Protein 6MIM (pdb70)

CATH classification: 2.60.40.1970

Structure (mmCIF, N/CA/C/O backbone):
data_6MIM
#
_entry.id   6MIM
#
_cell.length_a   42.159
_cell.length_b   59.697
_cell.length_c   155.395
_cell.angle_alpha   90.00
_cell.angle_beta   90.00
_cell.angle_gamma   90.00
#
_symmetry.space_group_name_H-M   'P 21 21 21'
#
loop_
_entity.id
_entity.type
_entity.pdbx_description
1 polymer 'Protein AF-9'
2 polymer 'Histone H3K9cr'
3 water water
#
loop_
_atom_site.group_PDB
_atom_site.id
_atom_site.type_symbol
_atom_site.label_atom_id
_atom_site.label_alt_id
_atom_site.label_comp_id
_atom_site.label_asym_id
_atom_site.label_entity_id
_atom_site.label_seq_id
_atom_site.pdbx_PDB_ins_code
_atom_site.Cartn_x
_atom_site.Cartn_y
_atom_site.Cartn_z
_atom_site.occupancy
_atom_site.B_iso_or_equiv
_atom_site.auth_seq_id
_atom_site.auth_comp_id
_atom_site.auth_asym_id
_atom_site.auth_atom_id
_atom_site.pdbx_PDB_model_num
ATOM 1 N N . MET A 1 4 ? 3.882 -17.865 -55.025 1.00 85.83 1 MET A N 1
ATOM 2 C CA . MET A 1 4 ? 4.454 -16.702 -55.690 1.00 89.55 1 MET A CA 1
ATOM 3 C C . MET A 1 4 ? 3.523 -15.521 -55.485 1.00 88.52 1 MET A C 1
ATOM 4 O O . MET A 1 4 ? 3.965 -14.405 -55.216 1.00 87.13 1 MET A O 1
ATOM 9 N N . ALA A 1 5 ? 2.222 -15.784 -55.606 1.00 75.05 2 ALA A N 1
ATOM 10 C CA . ALA A 1 5 ? 1.204 -14.752 -55.445 1.00 68.15 2 ALA A CA 1
ATOM 11 C C . ALA A 1 5 ? 0.750 -14.582 -54.009 1.00 69.47 2 ALA A C 1
ATOM 12 O O . ALA A 1 5 ? 0.166 -13.544 -53.679 1.00 62.72 2 ALA A O 1
ATOM 14 N N . SER A 1 6 ? 0.963 -15.583 -53.165 1.00 72.35 3 SER A N 1
ATOM 15 C CA . SER A 1 6 ? 0.578 -15.504 -51.769 1.00 67.84 3 SER A CA 1
ATOM 16 C C . SER A 1 6 ? 1.770 -15.150 -50.900 1.00 65.64 3 SER A C 1
ATOM 17 O O . SER A 1 6 ? 2.931 -15.286 -51.292 1.00 68.63 3 SER A O 1
ATOM 20 N N . SER A 1 7 ? 1.451 -14.694 -49.694 1.00 60.06 4 SER A N 1
ATOM 21 C CA . SER A 1 7 ? 2.434 -14.229 -48.734 1.00 56.99 4 SER A CA 1
ATOM 22 C C . SER A 1 7 ? 1.818 -14.359 -47.346 1.00 59.07 4 SER A C 1
ATOM 23 O O . SER A 1 7 ? 0.608 -14.192 -47.175 1.00 55.66 4 SER A O 1
ATOM 26 N N . CYS A 1 8 ? 2.654 -14.659 -46.355 1.00 62.89 5 CYS A N 1
ATOM 27 C CA . CYS A 1 8 ? 2.172 -15.044 -45.033 1.00 59.89 5 CYS A CA 1
ATOM 28 C C . CYS A 1 8 ? 2.921 -14.292 -43.947 1.00 56.19 5 CYS A C 1
ATOM 29 O O . CYS A 1 8 ? 4.151 -14.219 -43.986 1.00 55.49 5 CYS A O 1
ATOM 32 N N . ALA A 1 9 ? 2.191 -13.749 -42.971 1.00 55.28 6 ALA A N 1
ATOM 33 C CA . ALA A 1 9 ? 2.805 -13.193 -41.763 1.00 53.52 6 ALA A CA 1
ATOM 34 C C . ALA A 1 9 ? 2.195 -13.866 -40.545 1.00 52.38 6 ALA A C 1
ATOM 35 O O . ALA A 1 9 ? 0.997 -13.690 -40.278 1.00 52.56 6 ALA A O 1
ATOM 37 N N . VAL A 1 10 ? 3.013 -14.612 -39.788 1.00 51.80 7 VAL A N 1
ATOM 38 C CA . VAL A 1 10 ? 2.548 -15.219 -38.539 1.00 52.36 7 VAL A CA 1
ATOM 39 C C . VAL A 1 10 ? 2.882 -14.315 -37.359 1.00 48.49 7 VAL A C 1
ATOM 40 O O . VAL A 1 10 ? 4.020 -13.860 -37.213 1.00 45.49 7 VAL A O 1
ATOM 44 N N . GLN A 1 11 ? 1.895 -14.084 -36.502 1.00 48.27 8 GLN A N 1
ATOM 45 C CA . GLN A 1 11 ? 2.048 -13.266 -35.305 1.00 48.98 8 GLN A CA 1
ATOM 46 C C . GLN A 1 11 ? 1.876 -14.123 -34.045 1.00 48.15 8 GLN A C 1
ATOM 47 O O . GLN A 1 11 ? 0.851 -14.805 -33.881 1.00 46.25 8 GLN A O 1
ATOM 53 N N . VAL A 1 12 ? 2.875 -14.101 -33.160 1.00 43.26 9 VAL A N 1
ATOM 54 C CA . VAL A 1 12 ? 2.762 -14.768 -31.861 1.00 48.86 9 VAL A CA 1
ATOM 55 C C . VAL A 1 12 ? 2.831 -13.742 -30.733 1.00 44.74 9 VAL A C 1
ATOM 56 O O . VAL A 1 12 ? 3.545 -12.738 -30.808 1.00 42.25 9 VAL A O 1
ATOM 60 N N . LYS A 1 13 ? 2.091 -14.008 -29.667 1.00 47.06 10 LYS A N 1
ATOM 61 C CA . LYS A 1 13 ? 2.135 -13.171 -28.470 1.00 44.46 10 LYS A CA 1
ATOM 62 C C . LYS A 1 13 ? 3.054 -13.793 -27.422 1.00 39.51 10 LYS A C 1
ATOM 63 O O . LYS A 1 13 ? 2.980 -14.997 -27.145 1.00 32.10 10 LYS A O 1
ATOM 69 N N . LEU A 1 14 ? 3.911 -12.967 -26.845 1.00 39.80 11 LEU A N 1
ATOM 70 C CA . LEU A 1 14 ? 4.770 -13.349 -25.738 1.00 34.38 11 LEU A CA 1
ATOM 71 C C . LEU A 1 14 ? 4.502 -12.446 -24.549 1.00 39.93 11 LEU A C 1
ATOM 72 O O . LEU A 1 14 ? 4.253 -11.243 -24.716 1.00 42.70 11 LEU A O 1
ATOM 77 N N . GLU A 1 15 ? 4.585 -13.012 -23.345 1.00 38.07 12 GLU A N 1
ATOM 78 C CA . GLU A 1 15 ? 4.423 -12.247 -22.117 1.00 33.81 12 GLU A CA 1
ATOM 79 C C . GLU A 1 15 ? 5.686 -12.383 -21.293 1.00 32.56 12 GLU A C 1
ATOM 80 O O . GLU A 1 15 ? 6.092 -13.499 -20.960 1.00 34.23 12 GLU A O 1
ATOM 86 N N . LEU A 1 16 ? 6.327 -11.252 -21.028 1.00 31.33 13 LEU A N 1
ATOM 87 C CA . LEU A 1 16 ? 7.475 -11.134 -20.148 1.00 27.49 13 LEU A CA 1
ATOM 88 C C . LEU A 1 16 ? 7.001 -10.479 -18.867 1.00 31.04 13 LEU A C 1
ATOM 89 O O . LEU A 1 16 ? 6.167 -9.576 -18.912 1.00 30.90 13 LEU A O 1
ATOM 94 N N . GLY A 1 17 ? 7.504 -10.919 -17.720 1.00 29.07 14 GLY A N 1
ATOM 95 C CA . GLY A 1 17 ? 7.113 -10.177 -16.532 1.00 24.07 14 GLY A CA 1
ATOM 96 C C . GLY A 1 17 ? 7.968 -10.564 -15.356 1.00 26.03 14 GLY A C 1
ATOM 97 O O . GLY A 1 17 ? 8.893 -11.377 -15.474 1.00 27.15 14 GLY A O 1
ATOM 98 N N . HIS A 1 18 ? 7.623 -10.000 -14.196 1.00 27.28 15 HIS A N 1
ATOM 99 C CA . HIS A 1 18 ? 8.365 -10.357 -12.999 1.00 20.92 15 HIS A CA 1
ATOM 100 C C . HIS A 1 18 ? 7.568 -9.976 -11.763 1.00 26.96 15 HIS A C 1
ATOM 101 O O . HIS A 1 18 ? 6.623 -9.186 -11.821 1.00 25.78 15 HIS A O 1
ATOM 108 N N . ARG A 1 19 ? 7.953 -10.595 -10.651 1.00 22.93 16 ARG A N 1
ATOM 109 C CA . ARG A 1 19 ? 7.378 -10.382 -9.345 1.00 25.34 16 ARG A CA 1
ATOM 110 C C . ARG A 1 19 ? 8.521 -10.063 -8.403 1.00 29.18 16 ARG A C 1
ATOM 111 O O . ARG A 1 19 ? 9.575 -10.707 -8.469 1.00 28.24 16 ARG A O 1
ATOM 119 N N . ALA A 1 20 ? 8.334 -9.052 -7.549 1.00 26.69 17 ALA A N 1
ATOM 120 C CA . ALA A 1 20 ? 9.382 -8.703 -6.598 1.00 25.90 17 ALA A CA 1
ATOM 121 C C . ALA A 1 20 ? 8.753 -8.325 -5.270 1.00 29.09 17 ALA A C 1
ATOM 122 O O . ALA A 1 20 ? 7.851 -7.478 -5.220 1.00 30.36 17 ALA A O 1
ATOM 124 N N . GLN A 1 21 ? 9.250 -8.933 -4.201 1.00 29.16 18 GLN A N 1
ATOM 125 C CA . GLN A 1 21 ? 8.721 -8.742 -2.867 1.00 30.51 18 GLN A CA 1
ATOM 126 C C . GLN A 1 21 ? 9.861 -8.574 -1.875 1.00 33.91 18 GLN A C 1
ATOM 127 O O . GLN A 1 21 ? 10.861 -9.306 -1.927 1.00 28.10 18 GLN A O 1
ATOM 133 N N . VAL A 1 22 ? 9.694 -7.627 -0.952 1.00 32.00 19 VAL A N 1
ATOM 134 C CA . VAL A 1 22 ? 10.642 -7.507 0.138 1.00 32.34 19 VAL A CA 1
ATOM 135 C C . VAL A 1 22 ? 10.510 -8.741 1.018 1.00 34.27 19 VAL A C 1
ATOM 136 O O . VAL A 1 22 ? 9.388 -9.183 1.299 1.00 31.26 19 VAL A O 1
ATOM 140 N N . ARG A 1 23 ? 11.651 -9.338 1.397 1.00 33.39 20 ARG A N 1
ATOM 141 C CA . ARG A 1 23 ? 11.663 -10.542 2.227 1.00 39.37 20 ARG A CA 1
ATOM 142 C C . ARG A 1 23 ? 11.239 -10.221 3.662 1.00 46.30 20 ARG A C 1
ATOM 143 O O . ARG A 1 23 ? 11.291 -9.069 4.104 1.00 46.61 20 ARG A O 1
ATOM 151 N N . LYS A 1 24 ? 10.824 -11.263 4.394 1.00 49.32 21 LYS A N 1
ATOM 152 C CA . LYS A 1 24 ? 10.623 -11.141 5.841 1.00 52.45 21 LYS A CA 1
ATOM 153 C C . LYS A 1 24 ? 11.879 -10.618 6.518 1.00 48.12 21 LYS A C 1
ATOM 154 O O . LYS A 1 24 ? 11.858 -9.588 7.192 1.00 51.49 21 LYS A O 1
ATOM 160 N N . LYS A 1 25 ? 12.982 -11.348 6.370 1.00 50.45 22 LYS A N 1
ATOM 161 C CA . LYS A 1 25 ? 14.308 -10.943 6.802 1.00 47.85 22 LYS A CA 1
ATOM 162 C C . LYS A 1 25 ? 15.274 -11.058 5.634 1.00 43.89 22 LYS A C 1
ATOM 163 O O . LYS A 1 25 ? 15.151 -11.965 4.802 1.00 40.38 22 LYS A O 1
ATOM 169 N N . PRO A 1 26 ? 16.224 -10.139 5.529 1.00 44.28 23 PRO A N 1
ATOM 170 C CA . PRO A 1 26 ? 17.251 -10.255 4.496 1.00 39.75 23 PRO A CA 1
ATOM 171 C C . PRO A 1 26 ? 18.019 -11.552 4.629 1.00 43.98 23 PRO A C 1
ATOM 172 O O . PRO A 1 26 ? 17.974 -12.244 5.646 1.00 44.87 23 PRO A O 1
ATOM 176 N N . THR A 1 27 ? 18.734 -11.883 3.568 1.00 44.12 24 THR A N 1
ATOM 177 C CA . THR A 1 27 ? 19.685 -12.973 3.649 1.00 50.87 24 THR A CA 1
ATOM 178 C C . THR A 1 27 ? 20.989 -12.469 4.239 1.00 51.59 24 THR A C 1
ATOM 179 O O . THR A 1 27 ? 21.155 -11.283 4.537 1.00 48.61 24 THR A O 1
ATOM 183 N N . VAL A 1 28 ? 21.958 -13.379 4.315 1.00 56.68 25 VAL A N 1
ATOM 184 C CA . VAL A 1 28 ? 23.204 -13.071 5.001 1.00 60.43 25 VAL A CA 1
ATOM 185 C C . VAL A 1 28 ? 23.952 -11.941 4.310 1.00 59.29 25 VAL A C 1
ATOM 186 O O . VAL A 1 28 ? 24.614 -11.136 4.973 1.00 65.51 25 VAL A O 1
ATOM 190 N N . GLU A 1 29 ? 23.861 -11.846 2.987 1.00 50.81 26 GLU A N 1
ATOM 191 C CA . GLU A 1 29 ? 24.576 -10.799 2.274 1.00 47.70 26 GLU A CA 1
ATOM 192 C C . GLU A 1 29 ? 23.800 -9.499 2.227 1.00 46.50 26 GLU A C 1
ATOM 193 O O . GLU A 1 29 ? 24.275 -8.533 1.627 1.00 48.54 26 GLU A O 1
ATOM 199 N N . GLY A 1 30 ? 22.623 -9.447 2.827 1.00 41.79 27 GLY A N 1
ATOM 200 C CA . GLY A 1 30 ? 21.818 -8.259 2.732 1.00 39.74 27 GLY A CA 1
ATOM 201 C C . GLY A 1 30 ? 20.875 -8.229 1.554 1.00 43.34 27 GLY A C 1
ATOM 202 O O . GLY A 1 30 ? 20.426 -7.140 1.166 1.00 41.53 27 GLY A O 1
ATOM 203 N N . PHE A 1 31 ? 20.505 -9.403 0.993 1.00 46.12 28 PHE A N 1
ATOM 204 C CA . PHE A 1 31 ? 19.541 -9.433 -0.091 1.00 45.31 28 PHE A CA 1
ATOM 205 C C . PHE A 1 31 ? 18.163 -9.171 0.484 1.00 43.62 28 PHE A C 1
ATOM 206 O O . PHE A 1 31 ? 17.676 -9.932 1.333 1.00 42.85 28 PHE A O 1
ATOM 214 N N . THR A 1 32 ? 17.568 -8.089 0.065 1.00 36.37 29 THR A N 1
ATOM 215 C CA . THR A 1 32 ? 16.307 -7.667 0.565 1.00 33.30 29 THR A CA 1
ATOM 216 C C . THR A 1 32 ? 15.069 -8.149 -0.148 1.00 33.55 29 THR A C 1
ATOM 217 O O . THR A 1 32 ? 14.008 -8.128 0.407 1.00 33.72 29 THR A O 1
ATOM 221 N N . HIS A 1 33 ? 15.208 -8.578 -1.379 1.00 32.89 30 HIS A N 1
ATOM 222 C CA . HIS A 1 33 ? 14.075 -9.001 -2.145 1.00 30.12 30 HIS A CA 1
ATOM 223 C C . HIS A 1 33 ? 14.140 -10.346 -2.742 1.00 29.11 30 HIS A C 1
ATOM 224 O O . HIS A 1 33 ? 15.177 -10.812 -3.073 1.00 32.68 30 HIS A O 1
ATOM 231 N N . ASP A 1 34 ? 12.985 -10.938 -2.929 1.00 29.86 31 ASP A N 1
ATOM 232 C CA . ASP A 1 34 ? 12.872 -12.175 -3.684 1.00 27.89 31 ASP A CA 1
ATOM 233 C C . ASP A 1 34 ? 12.090 -11.811 -4.936 1.00 30.95 31 ASP A C 1
ATOM 234 O O . ASP A 1 34 ? 11.052 -11.155 -4.854 1.00 23.43 31 ASP A O 1
ATOM 239 N N . TRP A 1 35 ? 12.588 -12.221 -6.096 1.00 25.91 32 TRP A N 1
ATOM 240 C CA . TRP A 1 35 ? 11.937 -11.887 -7.337 1.00 24.04 32 TRP A CA 1
ATOM 241 C C . TRP A 1 35 ? 11.935 -13.107 -8.228 1.00 26.21 32 TRP A C 1
ATOM 242 O O . TRP A 1 35 ? 12.633 -14.086 -7.992 1.00 28.69 32 TRP A O 1
ATOM 253 N N . MET A 1 36 ? 11.111 -13.019 -9.264 1.00 29.59 33 MET A N 1
ATOM 254 C CA . MET A 1 36 ? 10.888 -14.109 -10.198 1.00 27.09 33 MET A CA 1
ATOM 255 C C . MET A 1 36 ? 10.642 -13.446 -11.542 1.00 32.36 33 MET A C 1
ATOM 256 O O . MET A 1 36 ? 9.766 -12.578 -11.633 1.00 29.43 33 MET A O 1
ATOM 261 N N . VAL A 1 37 ? 11.387 -13.843 -12.574 1.00 30.40 34 VAL A N 1
ATOM 262 C CA . VAL A 1 37 ? 11.213 -13.268 -13.903 1.00 27.33 34 VAL A CA 1
ATOM 263 C C . VAL A 1 37 ? 10.866 -14.394 -14.872 1.00 29.49 34 VAL A C 1
ATOM 264 O O . VAL A 1 37 ? 11.348 -15.521 -14.712 1.00 26.35 34 VAL A O 1
ATOM 268 N N . PHE A 1 38 ? 10.003 -14.106 -15.858 1.00 25.98 35 PHE A N 1
ATOM 269 C CA . PHE A 1 38 ? 9.483 -15.187 -16.685 1.00 26.73 35 PHE A CA 1
ATOM 270 C C . PHE A 1 38 ? 9.158 -14.722 -18.092 1.00 27.24 35 PHE A C 1
ATOM 271 O O . PHE A 1 38 ? 8.850 -13.553 -18.338 1.00 24.38 35 PHE A O 1
ATOM 279 N N . VAL A 1 39 ? 9.151 -15.698 -18.993 1.00 28.61 36 VAL A N 1
ATOM 280 C CA . VAL A 1 39 ? 8.615 -15.566 -20.341 1.00 29.12 36 VAL A CA 1
ATOM 281 C C . VAL A 1 39 ? 7.593 -16.672 -20.551 1.00 30.08 36 VAL A C 1
ATOM 282 O O . VAL A 1 39 ? 7.852 -17.829 -20.203 1.00 26.40 36 VAL A O 1
ATOM 286 N N . ARG A 1 40 ? 6.436 -16.332 -21.112 1.00 33.34 37 ARG A N 1
ATOM 287 C CA . ARG A 1 40 ? 5.373 -17.311 -21.301 1.00 32.26 37 ARG A CA 1
ATOM 288 C C . ARG A 1 40 ? 4.476 -16.833 -22.433 1.00 34.79 37 ARG A C 1
ATOM 289 O O . ARG A 1 40 ? 4.729 -15.802 -23.056 1.00 35.24 37 ARG A O 1
ATOM 297 N N . GLY A 1 41 ? 3.405 -17.567 -22.684 1.00 34.28 38 GLY A N 1
ATOM 298 C CA . GLY A 1 41 ? 2.434 -17.136 -23.654 1.00 36.62 38 GLY A CA 1
ATOM 299 C C . GLY A 1 41 ? 1.177 -16.669 -22.951 1.00 43.16 38 GLY A C 1
ATOM 300 O O . GLY A 1 41 ? 0.861 -17.127 -21.853 1.00 39.03 38 GLY A O 1
ATOM 301 N N . PRO A 1 42 ? 0.419 -15.765 -23.567 1.00 51.91 39 PRO A N 1
ATOM 302 C CA . PRO A 1 42 ? -0.828 -15.332 -22.934 1.00 50.77 39 PRO A CA 1
ATOM 303 C C . PRO A 1 42 ? -1.774 -16.513 -22.808 1.00 47.90 39 PRO A C 1
ATOM 304 O O . PRO A 1 42 ? -1.643 -17.512 -23.508 1.00 50.30 39 PRO A O 1
ATOM 308 N N . GLU A 1 43 ? -2.714 -16.393 -21.878 1.00 50.70 40 GLU A N 1
ATOM 309 C CA . GLU A 1 43 ? -3.746 -17.400 -21.620 1.00 59.08 40 GLU A CA 1
ATOM 310 C C . GLU A 1 43 ? -3.186 -18.826 -21.617 1.00 61.43 40 GLU A C 1
ATOM 311 O O . GLU A 1 43 ? -3.748 -19.751 -22.212 1.00 64.67 40 GLU A O 1
ATOM 317 N N . HIS A 1 44 ? -2.060 -18.997 -20.921 1.00 62.29 41 HIS A N 1
ATOM 318 C CA . HIS A 1 44 ? -1.459 -20.314 -20.704 1.00 62.22 41 HIS A CA 1
ATOM 319 C C . HIS A 1 44 ? -1.235 -21.069 -22.021 1.00 63.50 41 HIS A C 1
ATOM 320 O O . HIS A 1 44 ? -1.210 -22.300 -22.046 1.00 65.11 41 HIS A O 1
ATOM 327 N N . SER A 1 45 ? -1.094 -20.347 -23.132 1.00 51.47 42 SER A N 1
ATOM 328 C CA . SER A 1 45 ? -0.757 -20.984 -24.397 1.00 47.18 42 SER A CA 1
ATOM 329 C C . SER A 1 45 ? 0.639 -21.594 -24.335 1.00 46.49 42 SER A C 1
ATOM 330 O O . SER A 1 45 ? 1.498 -21.162 -23.565 1.00 47.38 42 SER A O 1
ATOM 333 N N . ASN A 1 46 ? 0.871 -22.610 -25.156 1.00 46.42 43 ASN A N 1
ATOM 334 C CA . ASN A 1 46 ? 2.115 -23.372 -25.098 1.00 45.30 43 ASN A CA 1
ATOM 335 C C . ASN A 1 46 ? 3.052 -22.862 -26.183 1.00 44.88 43 ASN A C 1
ATOM 336 O O . ASN A 1 46 ? 2.909 -23.219 -27.351 1.00 49.81 43 ASN A O 1
ATOM 341 N N . ILE A 1 47 ? 4.022 -22.028 -25.787 1.00 36.41 44 ILE A N 1
ATOM 342 C CA . ILE A 1 47 ? 5.011 -21.488 -26.714 1.00 37.92 44 ILE A CA 1
ATOM 343 C C . ILE A 1 47 ? 6.185 -22.426 -26.937 1.00 41.30 44 ILE A C 1
ATOM 344 O O . ILE A 1 47 ? 6.984 -22.207 -27.869 1.00 35.53 44 ILE A O 1
ATOM 349 N N . GLN A 1 48 ? 6.309 -23.478 -26.127 1.00 41.95 45 GLN A N 1
ATOM 350 C CA . GLN A 1 48 ? 7.334 -24.476 -26.378 1.00 40.65 45 GLN A CA 1
ATOM 351 C C . GLN A 1 48 ? 7.238 -25.053 -27.788 1.00 42.83 45 GLN A C 1
ATOM 352 O O . GLN A 1 48 ? 8.256 -25.490 -28.337 1.00 43.73 45 GLN A O 1
ATOM 358 N N . HIS A 1 49 ? 6.043 -25.055 -28.397 1.00 42.00 46 HIS A N 1
ATOM 359 C CA . HIS A 1 49 ? 5.929 -25.476 -29.802 1.00 47.96 46 HIS A CA 1
ATOM 360 C C . HIS A 1 49 ? 6.977 -24.813 -30.680 1.00 38.26 46 HIS A C 1
ATOM 361 O O . HIS A 1 49 ? 7.630 -25.478 -31.477 1.00 45.50 46 HIS A O 1
ATOM 368 N N . PHE A 1 50 ? 7.201 -23.530 -30.518 1.00 34.79 47 PHE A N 1
ATOM 369 C CA . PHE A 1 50 ? 8.190 -22.873 -31.348 1.00 37.08 47 PHE A CA 1
ATOM 370 C C . PHE A 1 50 ? 9.366 -22.304 -30.607 1.00 38.59 47 PHE A C 1
ATOM 371 O O . PHE A 1 50 ? 10.221 -21.688 -31.249 1.00 43.50 47 PHE A O 1
ATOM 379 N N . VAL A 1 51 ? 9.412 -22.422 -29.286 1.00 40.69 48 VAL A N 1
ATOM 380 C CA . VAL A 1 51 ? 10.490 -21.848 -28.504 1.00 37.44 48 VAL A CA 1
ATOM 381 C C . VAL A 1 51 ? 11.484 -22.941 -28.178 1.00 38.26 48 VAL A C 1
ATOM 382 O O . VAL A 1 51 ? 11.123 -23.962 -27.578 1.00 37.90 48 VAL A O 1
ATOM 386 N N . GLU A 1 52 ? 12.734 -22.726 -28.590 1.00 37.18 49 GLU A N 1
ATOM 387 C CA . GLU A 1 52 ? 13.822 -23.629 -28.252 1.00 44.68 49 GLU A CA 1
ATOM 388 C C . GLU A 1 52 ? 14.237 -23.463 -26.787 1.00 43.47 49 GLU A C 1
ATOM 389 O O . GLU A 1 52 ? 13.974 -24.332 -25.952 1.00 39.58 49 GLU A O 1
ATOM 395 N N . LYS A 1 53 ? 14.890 -22.356 -26.461 1.00 43.20 50 LYS A N 1
ATOM 396 C CA . LYS A 1 53 ? 15.323 -22.106 -25.102 1.00 43.32 50 LYS A CA 1
ATOM 397 C C . LYS A 1 53 ? 15.183 -20.622 -24.850 1.00 44.03 50 LYS A C 1
ATOM 398 O O . LYS A 1 53 ? 15.192 -19.815 -25.785 1.00 40.00 50 LYS A O 1
ATOM 404 N N . VAL A 1 54 ? 15.058 -20.276 -23.571 1.00 39.32 51 VAL A N 1
ATOM 405 C CA . VAL A 1 54 ? 15.066 -18.895 -23.120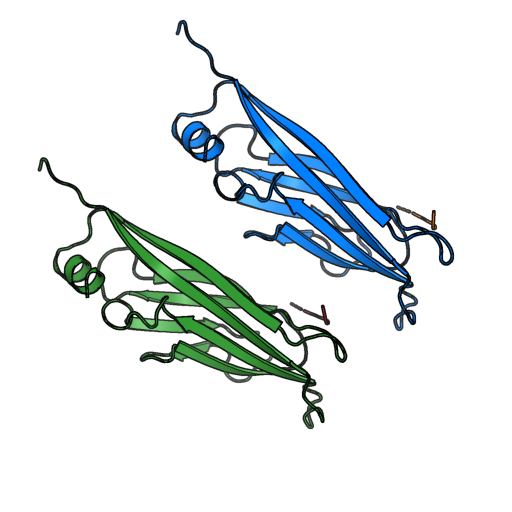 1.00 36.77 51 VAL A CA 1
ATOM 406 C C . VAL A 1 54 ? 16.300 -18.699 -22.260 1.00 37.86 51 VAL A C 1
ATOM 407 O O . VAL A 1 54 ? 16.556 -19.478 -21.329 1.00 34.45 51 VAL A O 1
ATOM 411 N N . VAL A 1 55 ? 17.068 -17.668 -22.581 1.00 36.23 52 VAL A N 1
ATOM 412 C CA . VAL A 1 55 ? 18.270 -17.332 -21.847 1.00 36.12 52 VAL A CA 1
ATOM 413 C C . VAL A 1 55 ? 18.001 -16.017 -21.174 1.00 33.87 52 VAL A C 1
ATOM 414 O O . VAL A 1 55 ? 17.747 -15.020 -21.857 1.00 37.50 52 VAL A O 1
ATOM 418 N N . PHE A 1 56 ? 17.999 -16.029 -19.844 1.00 37.34 53 PHE A N 1
ATOM 419 C CA . PHE A 1 56 ? 18.037 -14.821 -19.026 1.00 36.25 53 PHE A CA 1
ATOM 420 C C . PHE A 1 56 ? 19.488 -14.512 -18.688 1.00 38.04 53 PHE A C 1
ATOM 421 O O . PHE A 1 56 ? 20.208 -15.366 -18.152 1.00 35.12 53 PHE A O 1
ATOM 429 N N . HIS A 1 57 ? 19.911 -13.295 -19.022 1.00 35.37 54 HIS A N 1
ATOM 430 C CA . HIS A 1 57 ? 21.254 -12.805 -18.746 1.00 40.87 54 HIS A CA 1
ATOM 431 C C . HIS A 1 57 ? 21.204 -11.968 -17.471 1.00 41.56 54 HIS A C 1
ATOM 432 O O . HIS A 1 57 ? 20.937 -10.758 -17.511 1.00 39.06 54 HIS A O 1
ATOM 439 N N . LEU A 1 58 ? 21.480 -12.613 -16.332 1.00 41.29 55 LEU A N 1
ATOM 440 C CA . LEU A 1 58 ? 21.493 -11.885 -15.067 1.00 44.06 55 LEU A CA 1
ATOM 441 C C . LEU A 1 58 ? 22.674 -10.916 -15.020 1.00 49.35 55 LEU A C 1
ATOM 442 O O . LEU A 1 58 ? 23.503 -10.842 -15.935 1.00 50.81 55 LEU A O 1
ATOM 447 N N . HIS A 1 59 ? 22.707 -10.122 -13.956 1.00 47.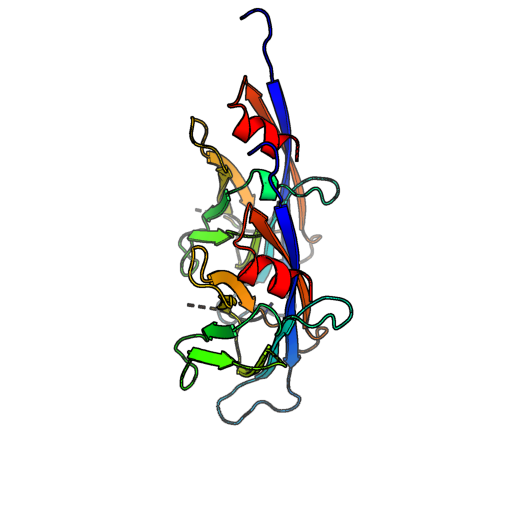44 56 HIS A N 1
ATOM 448 C CA . HIS A 1 59 ? 23.793 -9.180 -13.728 1.00 49.35 56 HIS A CA 1
ATOM 449 C C . HIS A 1 59 ? 24.973 -9.942 -13.135 1.00 53.10 56 HIS A C 1
ATOM 450 O O . HIS A 1 59 ? 24.792 -10.923 -12.397 1.00 54.29 56 HIS A O 1
ATOM 457 N N . GLU A 1 60 ? 26.152 -9.542 -13.549 1.00 53.32 57 GLU A N 1
ATOM 458 C CA . GLU A 1 60 ? 27.353 -10.203 -13.158 1.00 59.89 57 GLU A CA 1
ATOM 459 C C . GLU A 1 60 ? 27.424 -10.618 -11.724 1.00 62.89 57 GLU A C 1
ATOM 460 O O . GLU A 1 60 ? 28.020 -11.624 -11.404 1.00 63.16 57 GLU A O 1
ATOM 466 N N . SER A 1 61 ? 26.821 -9.850 -10.846 1.00 58.14 58 SER A N 1
ATOM 467 C CA . SER A 1 61 ? 26.941 -10.210 -9.434 1.00 58.12 58 SER A CA 1
ATOM 468 C C . SER A 1 61 ? 26.252 -11.523 -9.079 1.00 54.63 58 SER A C 1
ATOM 469 O O . SER A 1 61 ? 26.412 -12.003 -7.955 1.00 59.18 58 SER A O 1
ATOM 472 N N . PHE A 1 62 ? 25.526 -12.099 -9.968 1.00 54.35 59 PHE A N 1
ATOM 473 C CA . PHE A 1 62 ? 24.981 -13.388 -9.575 1.00 54.51 59 PHE A CA 1
ATOM 474 C C . PHE A 1 62 ? 25.915 -14.520 -9.999 1.00 56.88 59 PHE A C 1
ATOM 475 O O . PHE A 1 62 ? 26.604 -14.426 -11.024 1.00 57.41 59 PHE A O 1
ATOM 483 N N . PRO A 1 63 ? 25.895 -15.591 -9.259 1.00 60.61 60 PRO A N 1
ATOM 484 C CA . PRO A 1 63 ? 26.711 -16.728 -9.605 1.00 60.42 60 PRO A CA 1
ATOM 485 C C . PRO A 1 63 ? 26.187 -17.303 -10.868 1.00 59.18 60 PRO A C 1
ATOM 486 O O . PRO A 1 63 ? 25.020 -17.545 -10.908 1.00 61.25 60 PRO A O 1
ATOM 490 N N . ARG A 1 64 ? 27.017 -17.525 -11.871 1.00 62.05 61 ARG A N 1
ATOM 491 C CA . ARG A 1 64 ? 26.542 -18.122 -13.113 1.00 59.28 61 ARG A CA 1
ATOM 492 C C . ARG A 1 64 ? 25.303 -17.339 -13.524 1.00 56.10 61 ARG A C 1
ATOM 493 O O . ARG A 1 64 ? 24.175 -17.777 -13.301 1.00 56.15 61 ARG A O 1
ATOM 501 N N . PRO A 1 65 ? 25.524 -16.170 -14.116 1.00 51.30 62 PRO A N 1
ATOM 502 C CA . PRO A 1 65 ? 24.423 -15.285 -14.526 1.00 51.85 62 PRO A CA 1
ATOM 503 C C . PRO A 1 65 ? 23.618 -15.787 -15.723 1.00 56.58 62 PRO A C 1
ATOM 504 O O . PRO A 1 65 ? 22.399 -15.560 -15.766 1.00 54.43 62 PRO A O 1
ATOM 508 N N . LYS A 1 66 ? 24.248 -16.454 -16.696 1.00 61.36 63 LYS A N 1
ATOM 509 C CA . LYS A 1 66 ? 23.540 -17.009 -17.847 1.00 50.40 63 LYS A CA 1
ATOM 510 C C . LYS A 1 66 ? 22.632 -18.134 -17.366 1.00 48.39 63 LYS A C 1
ATOM 511 O O . LYS A 1 66 ? 23.066 -19.275 -17.212 1.00 57.27 63 LYS A O 1
ATOM 517 N N . ARG A 1 67 ? 21.363 -17.818 -17.124 1.00 47.30 64 ARG A N 1
ATOM 518 C CA . ARG A 1 67 ? 20.372 -18.803 -16.705 1.00 45.73 64 ARG A CA 1
ATOM 519 C C . ARG A 1 67 ? 19.565 -19.229 -17.923 1.00 49.52 64 ARG A C 1
ATOM 520 O O . ARG A 1 67 ? 19.009 -18.387 -18.649 1.00 41.81 64 ARG A O 1
ATOM 528 N N . VAL A 1 68 ? 19.517 -20.531 -18.158 1.00 53.11 65 VAL A N 1
ATOM 529 C CA . VAL A 1 68 ? 19.024 -21.076 -19.412 1.00 43.64 65 VAL A CA 1
ATOM 530 C C . VAL A 1 68 ? 17.901 -22.026 -19.063 1.00 46.84 65 VAL A C 1
ATOM 531 O O . VAL A 1 68 ? 18.085 -22.922 -18.236 1.00 41.42 65 VAL A O 1
ATOM 535 N N . CYS A 1 69 ? 16.718 -21.789 -19.620 1.00 45.71 66 CYS A N 1
ATOM 536 C CA . CYS A 1 69 ? 15.594 -22.696 -19.427 1.00 44.38 66 CYS A CA 1
ATOM 537 C C . CYS A 1 69 ? 15.289 -23.251 -20.806 1.00 48.21 66 CYS A C 1
ATOM 538 O O . CYS A 1 69 ? 14.962 -22.497 -21.734 1.00 44.34 66 CYS A O 1
ATOM 541 N N . LYS A 1 70 ? 15.490 -24.555 -20.949 1.00 46.69 67 LYS A N 1
ATOM 542 C CA . LYS A 1 70 ? 15.238 -25.249 -22.195 1.00 46.14 67 LYS A CA 1
ATOM 543 C C . LYS A 1 70 ? 13.816 -25.768 -22.267 1.00 46.28 67 LYS A C 1
ATOM 544 O O . LYS A 1 70 ? 13.319 -26.005 -23.369 1.00 52.15 67 LYS A O 1
ATOM 550 N N . ASP A 1 71 ? 13.148 -25.917 -21.129 1.00 42.49 68 ASP A N 1
ATOM 551 C CA . ASP A 1 71 ? 11.759 -26.338 -21.054 1.00 42.85 68 ASP A CA 1
ATOM 552 C C . ASP A 1 71 ? 10.951 -25.348 -20.232 1.00 42.62 68 ASP A C 1
ATOM 553 O O . ASP A 1 71 ? 11.486 -24.670 -19.350 1.00 40.05 68 ASP A O 1
ATOM 558 N N . PRO A 1 72 ? 9.644 -25.270 -20.472 1.00 38.72 69 PRO A N 1
ATOM 559 C CA . PRO A 1 72 ? 8.784 -24.492 -19.585 1.00 35.19 69 PRO A CA 1
ATOM 560 C C . PRO A 1 72 ? 8.856 -25.077 -18.179 1.00 37.10 69 PRO A C 1
ATOM 561 O O . PRO A 1 72 ? 9.099 -26.275 -18.092 1.00 40.22 69 PRO A O 1
ATOM 565 N N . PRO A 1 73 ? 8.690 -24.252 -17.122 1.00 34.63 70 PRO A N 1
ATOM 566 C CA . PRO A 1 73 ? 8.455 -22.801 -17.197 1.00 29.80 70 PRO A CA 1
ATOM 567 C C . PRO A 1 73 ? 9.761 -22.053 -17.455 1.00 29.00 70 PRO A C 1
ATOM 568 O O . PRO A 1 73 ? 10.810 -22.461 -16.969 1.00 35.26 70 PRO A O 1
ATOM 572 N N . TYR A 1 74 ? 9.689 -20.990 -18.250 1.00 30.46 71 TYR A N 1
ATOM 573 C CA . TYR A 1 74 ? 10.854 -20.193 -18.622 1.00 30.91 71 TYR A CA 1
ATOM 574 C C . TYR A 1 74 ? 10.930 -19.075 -17.598 1.00 29.96 71 TYR A C 1
ATOM 575 O O . TYR A 1 74 ? 10.340 -18.001 -17.760 1.00 27.32 71 TYR A O 1
ATOM 584 N N . LYS A 1 75 ? 11.648 -19.337 -16.520 1.00 32.87 72 LYS A N 1
ATOM 585 C CA . LYS A 1 75 ? 11.644 -18.400 -15.420 1.00 30.04 72 LYS A CA 1
ATOM 586 C C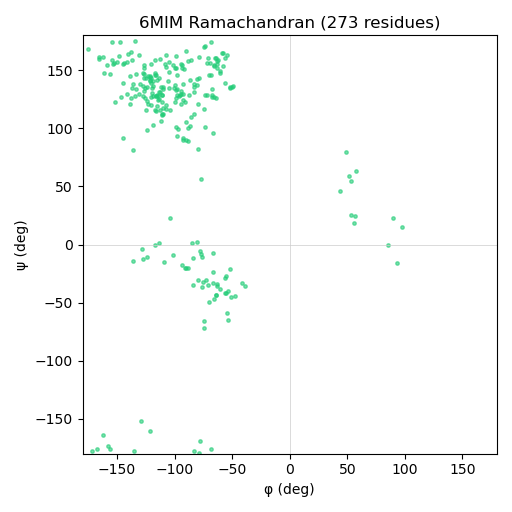 . LYS A 1 75 ? 12.878 -18.632 -14.585 1.00 28.19 72 LYS A C 1
ATOM 587 O O . LYS A 1 75 ? 13.445 -19.726 -14.564 1.00 31.02 72 LYS A O 1
ATOM 593 N N . VAL A 1 76 ? 13.276 -17.568 -13.905 1.00 29.43 73 VAL A N 1
ATOM 594 C CA . VAL A 1 76 ? 14.372 -17.567 -12.946 1.00 27.35 73 VAL A CA 1
ATOM 595 C C . VAL A 1 76 ? 13.864 -16.991 -11.631 1.00 30.15 73 VAL A C 1
ATOM 596 O O . VAL A 1 76 ? 13.163 -15.971 -11.618 1.00 29.74 73 VAL A O 1
ATOM 600 N N . GLU A 1 77 ? 14.158 -17.670 -10.534 1.00 30.75 74 GLU A N 1
ATOM 601 C CA . GLU A 1 77 ? 13.800 -17.180 -9.214 1.00 32.45 74 GLU A CA 1
ATOM 602 C C . GLU A 1 77 ? 15.080 -16.799 -8.496 1.00 35.59 74 GLU A C 1
ATOM 603 O O . GLU A 1 77 ? 15.979 -17.626 -8.338 1.00 37.44 74 GLU A O 1
ATOM 609 N N . GLU A 1 78 ? 15.167 -15.557 -8.066 1.00 29.90 75 GLU A N 1
ATOM 610 C CA . GLU A 1 78 ? 16.361 -15.129 -7.379 1.00 34.70 75 GLU A CA 1
ATOM 611 C C . GLU A 1 78 ? 16.005 -14.336 -6.126 1.00 34.58 75 GLU A C 1
ATOM 612 O O . GLU A 1 78 ? 14.834 -14.000 -5.872 1.00 29.35 75 GLU A O 1
ATOM 618 N N . SER A 1 79 ? 17.086 -13.986 -5.369 1.00 39.18 76 SER A N 1
ATOM 619 C CA . SER A 1 79 ? 17.061 -12.978 -4.320 1.00 38.48 76 SER A CA 1
ATOM 620 C C . SER A 1 79 ? 18.127 -11.933 -4.604 1.00 40.85 76 SER A C 1
ATOM 621 O O . SER A 1 79 ? 19.234 -12.261 -5.050 1.00 44.89 76 SER A O 1
ATOM 624 N N . GLY A 1 80 ? 17.786 -10.714 -4.299 1.00 32.93 77 GLY A N 1
ATOM 625 C CA . GLY A 1 80 ? 18.761 -9.684 -4.550 1.00 38.39 77 GLY A CA 1
ATOM 626 C C . GLY A 1 80 ? 18.492 -8.399 -3.798 1.00 39.27 77 GLY A C 1
ATOM 627 O O . GLY A 1 80 ? 17.686 -8.354 -2.853 1.00 37.91 77 GLY A O 1
ATOM 628 N N . TRP A 1 81 ? 19.091 -7.310 -4.156 1.00 34.31 78 TRP A N 1
ATOM 629 C CA . TRP A 1 81 ? 18.930 -6.075 -3.420 1.00 35.43 78 TRP A CA 1
ATOM 630 C C . TRP A 1 81 ? 18.731 -4.863 -4.317 1.00 32.85 78 TRP A C 1
ATOM 631 O O . TRP A 1 81 ? 18.379 -3.797 -3.804 1.00 35.78 78 TRP A O 1
ATOM 642 N N . ALA A 1 82 ? 19.002 -4.986 -5.622 1.00 35.08 79 ALA A N 1
ATOM 643 C CA . ALA A 1 82 ? 18.828 -3.837 -6.491 1.00 34.21 79 ALA A CA 1
ATOM 644 C C . ALA A 1 82 ? 18.340 -4.303 -7.848 1.00 36.47 79 ALA A C 1
ATOM 645 O O . ALA A 1 82 ? 18.565 -5.452 -8.244 1.00 38.46 79 ALA A O 1
ATOM 647 N N . GLY A 1 83 ? 17.668 -3.384 -8.554 1.00 32.56 80 GLY A N 1
ATOM 648 C CA . GLY A 1 83 ? 17.117 -3.688 -9.850 1.00 35.57 80 GLY A CA 1
ATOM 649 C C . GLY A 1 83 ? 18.130 -3.432 -10.926 1.00 37.45 80 GLY A C 1
ATOM 650 O O . GLY A 1 83 ? 19.067 -2.682 -10.726 1.00 44.07 80 GLY A O 1
ATOM 651 N N . PHE A 1 84 ? 17.947 -4.075 -12.068 1.00 33.21 81 PHE A N 1
ATOM 652 C CA . PHE A 1 84 ? 18.891 -3.970 -13.173 1.00 36.63 81 PHE A CA 1
ATOM 653 C C . PHE A 1 84 ? 18.140 -4.252 -14.468 1.00 39.21 81 PHE A C 1
ATOM 654 O O . PHE A 1 84 ? 16.957 -4.613 -14.452 1.00 38.24 81 PHE A O 1
ATOM 662 N N . ILE A 1 85 ? 18.850 -4.076 -15.594 1.00 35.26 82 ILE A N 1
ATOM 663 C CA . ILE A 1 85 ? 18.351 -4.382 -16.931 1.00 31.44 82 ILE A CA 1
ATOM 664 C C . ILE A 1 85 ? 18.825 -5.781 -17.272 1.00 37.94 82 ILE A C 1
ATOM 665 O O . ILE A 1 85 ? 20.020 -6.081 -17.154 1.00 42.24 82 ILE A O 1
ATOM 670 N N . LEU A 1 86 ? 17.897 -6.630 -17.702 1.00 37.28 83 LEU A N 1
ATOM 671 C CA . LEU A 1 86 ? 18.074 -8.079 -17.740 1.00 39.16 83 LEU A CA 1
ATOM 672 C C . LEU A 1 86 ? 17.822 -8.537 -19.159 1.00 36.89 83 LEU A C 1
ATOM 673 O O . LEU A 1 86 ? 16.657 -8.692 -19.566 1.00 35.75 83 LEU A O 1
ATOM 678 N N . PRO A 1 87 ? 18.864 -8.750 -19.951 1.00 41.15 84 PRO A N 1
ATOM 679 C CA . PRO A 1 87 ? 18.645 -9.186 -21.334 1.00 37.37 84 PRO A CA 1
ATOM 680 C C . PRO A 1 87 ? 18.040 -10.569 -21.349 1.00 35.30 84 PRO A C 1
ATOM 681 O O . PRO A 1 87 ? 18.538 -11.486 -20.696 1.00 35.48 84 PRO A O 1
ATOM 685 N N . ILE A 1 88 ? 16.932 -10.707 -22.056 1.00 32.86 85 ILE A N 1
ATOM 686 C CA . ILE A 1 88 ? 16.305 -12.001 -22.268 1.00 36.57 85 ILE A CA 1
ATOM 687 C C . ILE A 1 88 ? 16.386 -12.311 -23.746 1.00 35.42 85 ILE A C 1
ATOM 688 O O . ILE A 1 88 ? 15.967 -11.490 -24.568 1.00 37.79 85 ILE A O 1
ATOM 693 N N . GLU A 1 89 ? 16.896 -13.493 -24.079 1.00 35.64 86 GLU A N 1
ATOM 694 C CA . GLU A 1 89 ? 16.939 -14.006 -25.445 1.00 40.56 86 GLU A CA 1
ATOM 695 C C . GLU A 1 89 ? 15.988 -15.185 -25.593 1.00 37.73 86 GLU A C 1
ATOM 696 O O . GLU A 1 89 ? 16.032 -16.137 -24.808 1.00 38.76 86 GLU A O 1
ATOM 702 N N . VAL A 1 90 ? 15.133 -15.121 -26.599 1.00 43.16 87 VAL A N 1
ATOM 703 C CA . VAL A 1 90 ? 14.200 -16.196 -26.908 1.00 42.06 87 VAL A CA 1
ATOM 704 C C . VAL A 1 90 ? 14.649 -16.852 -28.209 1.00 47.75 87 VAL A C 1
ATOM 705 O O . VAL A 1 90 ? 14.707 -16.198 -29.262 1.00 46.21 87 VAL A O 1
ATOM 709 N N . TYR A 1 91 ? 14.992 -18.139 -28.120 1.00 47.58 88 TYR A N 1
ATOM 710 C CA . TYR A 1 91 ? 15.508 -18.926 -29.230 1.00 44.59 88 TYR A CA 1
ATOM 711 C C . TYR A 1 91 ? 14.396 -19.776 -29.825 1.00 46.84 88 TYR A C 1
ATOM 712 O O . TYR A 1 91 ? 13.622 -20.417 -29.102 1.00 43.60 88 TYR A O 1
ATOM 721 N N . PHE A 1 92 ? 14.352 -19.820 -31.147 1.00 48.17 89 PHE A N 1
ATOM 722 C CA . PHE A 1 92 ? 13.265 -20.475 -31.848 1.00 46.90 89 PHE A CA 1
ATOM 723 C C . PHE A 1 92 ? 13.680 -21.817 -32.435 1.00 48.03 89 PHE A C 1
ATOM 724 O O . PHE A 1 92 ? 14.835 -22.027 -32.826 1.00 50.36 89 PHE A O 1
ATOM 732 N N . LYS A 1 93 ? 12.699 -22.719 -32.480 1.00 44.71 90 LYS A N 1
ATOM 733 C CA . LYS A 1 93 ? 12.815 -24.011 -33.147 1.00 48.57 90 LYS A CA 1
ATOM 734 C C . LYS A 1 93 ? 12.698 -23.838 -34.664 1.00 53.10 90 LYS A C 1
ATOM 735 O O . LYS A 1 93 ? 11.824 -24.406 -35.319 1.00 58.36 90 LYS A O 1
ATOM 741 N N . ASN A 1 94 ? 13.578 -23.001 -35.214 1.00 49.86 91 ASN A N 1
ATOM 742 C CA . ASN A 1 94 ? 13.681 -22.822 -36.651 1.00 60.17 91 ASN A CA 1
ATOM 743 C C . ASN A 1 94 ? 15.153 -22.820 -37.037 1.00 67.00 91 ASN A C 1
ATOM 744 O O . ASN A 1 94 ? 16.044 -22.988 -36.193 1.00 61.44 91 ASN A O 1
ATOM 749 N N . LYS A 1 95 ? 15.406 -22.609 -38.334 1.00 74.71 92 LYS A N 1
ATOM 750 C CA . LYS A 1 95 ? 16.757 -22.648 -38.874 1.00 71.44 92 LYS A CA 1
ATOM 751 C C . LYS A 1 95 ? 17.145 -21.414 -39.671 1.00 71.68 92 LYS A C 1
ATOM 752 O O . LYS A 1 95 ? 18.334 -21.243 -39.950 1.00 74.16 92 LYS A O 1
ATOM 758 N N . GLU A 1 96 ? 16.208 -20.544 -40.023 1.00 81.81 93 GLU A N 1
ATOM 759 C CA . GLU A 1 96 ? 16.502 -19.346 -40.795 1.00 84.71 93 GLU A CA 1
ATOM 760 C C . GLU A 1 96 ? 16.243 -18.119 -39.936 1.00 84.40 93 GLU A C 1
ATOM 761 O O . GLU A 1 96 ? 15.304 -18.112 -39.141 1.00 84.71 93 GLU A O 1
ATOM 767 N N . GLU A 1 97 ? 17.080 -17.092 -40.089 1.00 78.12 94 GLU A N 1
ATOM 768 C CA . GLU A 1 97 ? 16.933 -15.844 -39.350 1.00 79.52 94 GLU A CA 1
ATOM 769 C C . GLU A 1 97 ? 15.497 -15.305 -39.446 1.00 82.21 94 GLU A C 1
ATOM 770 O O . GLU A 1 97 ? 14.888 -15.320 -40.512 1.00 77.26 94 GLU A O 1
ATOM 776 N N . PRO A 1 98 ? 14.939 -14.858 -38.306 1.00 86.41 95 PRO A N 1
ATOM 777 C CA . PRO A 1 98 ? 15.626 -14.845 -37.006 1.00 76.91 95 PRO A CA 1
ATOM 778 C C . PRO A 1 98 ? 15.635 -16.199 -36.292 1.00 72.41 95 PRO A C 1
ATOM 779 O O . PRO A 1 98 ? 14.621 -16.892 -36.296 1.00 69.71 95 PRO A O 1
ATOM 783 N N . ARG A 1 99 ? 16.771 -16.575 -35.702 1.00 64.36 96 ARG A N 1
ATOM 784 C CA . ARG A 1 99 ? 16.775 -17.717 -34.795 1.00 64.94 96 ARG A CA 1
ATOM 785 C C . ARG A 1 99 ? 16.577 -17.311 -33.335 1.00 54.67 96 ARG A C 1
ATOM 786 O O . ARG A 1 99 ? 16.192 -18.152 -32.515 1.00 53.03 96 ARG A O 1
ATOM 794 N N . LYS A 1 100 ? 16.781 -16.032 -33.007 1.00 53.11 97 LYS A N 1
ATOM 795 C CA . LYS A 1 100 ? 16.604 -15.520 -31.649 1.00 47.58 97 LYS A CA 1
ATOM 796 C C . LYS A 1 100 ? 15.959 -14.135 -31.708 1.00 43.23 97 LYS A C 1
ATOM 797 O O . LYS A 1 100 ? 15.926 -13.479 -32.750 1.00 46.40 97 LYS A O 1
ATOM 803 N N . VAL A 1 101 ? 15.433 -13.696 -30.574 1.00 42.34 98 VAL A N 1
ATOM 804 C CA . VAL A 1 101 ? 14.969 -12.325 -30.387 1.00 40.22 98 VAL A CA 1
ATOM 805 C C . VAL A 1 101 ? 15.393 -11.870 -28.997 1.00 45.07 98 VAL A C 1
ATOM 806 O O . VAL A 1 101 ? 15.423 -12.665 -28.051 1.00 43.32 98 VAL A O 1
ATOM 810 N N . ARG A 1 102 ? 15.725 -10.597 -28.860 1.00 42.24 99 ARG A N 1
ATOM 811 C CA . ARG A 1 102 ? 16.287 -10.120 -27.607 1.00 39.59 99 ARG A CA 1
ATOM 812 C C . ARG A 1 102 ? 15.418 -9.010 -27.043 1.00 40.97 99 ARG A C 1
ATOM 813 O O . ARG A 1 102 ? 14.912 -8.169 -27.787 1.00 40.08 99 ARG A O 1
ATOM 821 N N . PHE A 1 103 ? 15.239 -9.013 -25.724 1.00 38.99 100 PHE A N 1
ATOM 822 C CA . PHE A 1 103 ? 14.575 -7.909 -25.053 1.00 40.51 100 PHE A CA 1
ATOM 823 C C . PHE A 1 103 ? 15.430 -7.454 -23.884 1.00 40.78 100 PHE A C 1
ATOM 824 O O . PHE A 1 103 ? 15.964 -8.272 -23.135 1.00 41.14 100 PHE A O 1
ATOM 832 N N . ASP A 1 104 ? 15.542 -6.158 -23.695 1.00 38.85 101 ASP A N 1
ATOM 833 C CA . ASP A 1 104 ? 16.087 -5.668 -22.442 1.00 40.67 101 ASP A CA 1
ATOM 834 C C . ASP A 1 104 ? 14.925 -5.586 -21.467 1.00 36.32 101 ASP A C 1
ATOM 835 O O . ASP A 1 104 ? 14.029 -4.756 -21.636 1.00 37.00 101 ASP A O 1
ATOM 840 N N . TYR A 1 105 ? 14.902 -6.470 -20.476 1.00 36.07 102 TYR A N 1
ATOM 841 C CA . TYR A 1 105 ? 13.807 -6.469 -19.516 1.00 34.41 102 TYR A CA 1
ATOM 842 C C . TYR A 1 105 ? 14.206 -5.671 -18.277 1.00 33.61 102 TYR A C 1
ATOM 843 O O . TYR A 1 105 ? 15.240 -5.954 -17.669 1.00 31.25 102 TYR A O 1
ATOM 852 N N . ASP A 1 106 ? 13.394 -4.715 -17.863 1.00 30.03 103 ASP A N 1
ATOM 853 C CA . ASP A 1 106 ? 13.691 -3.945 -16.676 1.00 31.56 103 ASP A CA 1
ATOM 854 C C . ASP A 1 106 ? 13.161 -4.571 -15.407 1.00 31.46 103 ASP A C 1
ATOM 855 O O . ASP A 1 106 ? 12.021 -4.457 -15.100 1.00 27.80 103 ASP A O 1
ATOM 860 N N . LEU A 1 107 ? 14.048 -5.224 -14.687 1.00 29.71 104 LEU A N 1
ATOM 861 C CA . LEU A 1 107 ? 13.782 -5.893 -13.447 1.00 29.64 104 LEU A CA 1
ATOM 862 C C . LEU A 1 107 ? 13.968 -4.897 -12.322 1.00 33.83 104 LEU A C 1
ATOM 863 O O . LEU A 1 107 ? 15.022 -4.735 -11.777 1.00 30.26 104 LEU A O 1
ATOM 868 N N . PHE A 1 108 ? 12.901 -4.214 -12.001 1.00 28.63 105 PHE A N 1
ATOM 869 C CA . PHE A 1 108 ? 12.914 -3.229 -10.978 1.00 30.31 105 PHE A CA 1
ATOM 870 C C . PHE A 1 108 ? 12.309 -3.730 -9.674 1.00 30.69 105 PHE A C 1
ATOM 871 O O . PHE A 1 108 ? 11.515 -4.623 -9.675 1.00 26.87 105 PHE A O 1
ATOM 879 N N . LEU A 1 109 ? 12.726 -3.128 -8.571 1.00 27.59 106 LEU A N 1
ATOM 880 C CA . LEU A 1 109 ? 12.243 -3.504 -7.254 1.00 30.59 106 LEU A CA 1
ATOM 881 C C . LEU A 1 109 ? 11.645 -2.286 -6.574 1.00 31.92 106 LEU A C 1
ATOM 882 O O . LEU A 1 109 ? 12.143 -1.173 -6.743 1.00 33.70 106 LEU A O 1
ATOM 887 N N . HIS A 1 110 ? 10.595 -2.489 -5.789 1.00 33.20 107 HIS A N 1
ATOM 888 C CA . HIS A 1 110 ? 10.078 -1.387 -4.988 1.00 34.18 107 HIS A CA 1
ATOM 889 C C . HIS A 1 110 ? 10.691 -1.377 -3.576 1.00 34.60 107 HIS A C 1
ATOM 890 O O . HIS A 1 110 ? 11.151 -2.394 -3.051 1.00 31.14 107 HIS A O 1
ATOM 897 N N . LEU A 1 111 ? 10.711 -0.192 -2.968 1.00 38.89 108 LEU A N 1
ATOM 898 C CA . LEU A 1 111 ? 11.280 -0.074 -1.634 1.00 37.51 108 LEU A CA 1
ATOM 899 C C . LEU A 1 111 ? 10.367 -0.719 -0.604 1.00 37.72 108 LEU A C 1
ATOM 900 O O . LEU A 1 111 ? 9.160 -0.890 -0.821 1.00 32.56 108 LEU A O 1
ATOM 905 N N . GLU A 1 112 ? 10.973 -1.107 0.527 1.00 38.56 109 GLU A N 1
ATOM 906 C CA . GLU A 1 112 ? 10.174 -1.584 1.643 1.00 39.89 109 GLU A CA 1
ATOM 907 C C . GLU A 1 112 ? 9.161 -0.514 2.004 1.00 36.90 109 GLU A C 1
ATOM 908 O O . GLU A 1 112 ? 9.459 0.678 1.965 1.00 38.47 109 GLU A O 1
ATOM 914 N N . GLY A 1 113 ? 7.941 -0.941 2.301 1.00 39.69 110 GLY A N 1
ATOM 915 C CA . GLY A 1 113 ? 6.848 -0.037 2.526 1.00 31.93 110 GLY A CA 1
ATOM 916 C C . GLY A 1 113 ? 6.019 0.246 1.301 1.00 36.94 110 GLY A C 1
ATOM 917 O O . GLY A 1 113 ? 4.896 0.738 1.437 1.00 36.58 110 GLY A O 1
ATOM 918 N N . HIS A 1 114 ? 6.532 -0.081 0.092 1.00 35.55 111 HIS A N 1
ATOM 919 C CA . HIS A 1 114 ? 5.809 0.147 -1.147 1.00 33.36 111 HIS A CA 1
ATOM 920 C C . HIS A 1 114 ? 5.262 -1.156 -1.693 1.00 33.39 111 HIS A C 1
ATOM 921 O O . HIS A 1 114 ? 5.733 -2.238 -1.335 1.00 36.87 111 HIS A O 1
ATOM 928 N N . PRO A 1 115 ? 4.219 -1.095 -2.524 1.00 30.76 112 PRO A N 1
ATOM 929 C CA . PRO A 1 115 ? 3.550 -2.327 -2.936 1.00 31.13 112 PRO A CA 1
ATOM 930 C C . PRO A 1 115 ? 4.499 -3.250 -3.671 1.00 34.37 112 PRO A C 1
ATOM 931 O O . PRO A 1 115 ? 5.420 -2.773 -4.375 1.00 38.89 112 PRO A O 1
ATOM 935 N N . PRO A 1 116 ? 4.332 -4.558 -3.543 1.00 34.30 113 PRO A N 1
ATOM 936 C CA . PRO A 1 116 ? 5.165 -5.499 -4.312 1.00 33.74 113 PRO A CA 1
ATOM 937 C C . PRO A 1 116 ? 4.936 -5.355 -5.801 1.00 31.58 113 PRO A C 1
ATOM 938 O O . PRO A 1 116 ? 3.850 -5.003 -6.257 1.00 31.33 113 PRO A O 1
ATOM 942 N N . VAL A 1 117 ? 5.963 -5.681 -6.563 1.00 31.44 114 VAL A N 1
ATOM 943 C CA . VAL A 1 117 ? 5.860 -5.598 -8.010 1.00 31.03 114 VAL A CA 1
ATOM 944 C C . VAL A 1 117 ? 5.211 -6.861 -8.547 1.00 30.42 114 VAL A C 1
ATOM 945 O O . VAL A 1 117 ? 5.523 -7.978 -8.099 1.00 26.32 114 VAL A O 1
ATOM 949 N N . ASN A 1 118 ? 4.319 -6.668 -9.518 1.00 31.67 115 ASN A N 1
ATOM 950 C CA . ASN A 1 118 ? 3.686 -7.732 -10.279 1.00 36.38 115 ASN A CA 1
ATOM 951 C C . ASN A 1 118 ? 3.550 -7.125 -11.670 1.00 35.97 115 ASN A C 1
ATOM 952 O O . ASN A 1 118 ? 2.558 -6.447 -11.953 1.00 39.35 115 ASN A O 1
ATOM 957 N N . HIS A 1 119 ? 4.546 -7.329 -12.527 1.00 32.89 116 HIS A N 1
ATOM 958 C CA . HIS A 1 119 ? 4.619 -6.551 -13.751 1.00 30.00 116 HIS A CA 1
ATOM 959 C C . HIS A 1 119 ? 4.444 -7.466 -14.938 1.00 31.55 116 HIS A C 1
ATOM 960 O O . HIS A 1 119 ? 4.975 -8.584 -14.949 1.00 29.69 116 HIS A O 1
ATOM 967 N N . LEU A 1 120 ? 3.721 -6.967 -15.940 1.00 35.34 117 LEU A N 1
ATOM 968 C CA . LEU A 1 120 ? 3.444 -7.705 -17.167 1.00 38.35 117 LEU A CA 1
ATOM 969 C C . LEU A 1 120 ? 3.765 -6.820 -18.356 1.00 31.60 117 LEU A C 1
ATOM 970 O O . LEU A 1 120 ? 3.343 -5.665 -18.413 1.00 37.18 117 LEU A O 1
ATOM 975 N N . ARG A 1 121 ? 4.544 -7.351 -19.274 1.00 30.52 118 ARG A N 1
ATOM 976 C CA . ARG A 1 121 ? 4.948 -6.669 -20.498 1.00 32.97 118 ARG A CA 1
ATOM 977 C C . ARG A 1 121 ? 4.621 -7.582 -21.668 1.00 33.29 118 ARG A C 1
ATOM 978 O O . ARG A 1 121 ? 5.135 -8.703 -21.733 1.00 32.81 118 ARG A O 1
ATOM 986 N N . CYS A 1 122 ? 3.898 -6.980 -22.608 1.00 41.71 119 CYS A N 1
ATOM 987 C CA . CYS A 1 122 ? 3.521 -7.580 -23.862 1.00 46.67 119 CYS A CA 1
ATOM 988 C C . CYS A 1 122 ? 4.534 -7.219 -24.963 1.00 37.34 119 CYS A C 1
ATOM 989 O O . CYS A 1 122 ? 5.195 -6.181 -24.952 1.00 38.76 119 CYS A O 1
ATOM 992 N N . GLU A 1 123 ? 4.598 -8.147 -25.897 1.00 41.77 120 GLU A N 1
ATOM 993 C CA . GLU A 1 123 ? 5.391 -8.245 -27.099 1.00 44.96 120 GLU A CA 1
ATOM 994 C C . GLU A 1 123 ? 4.710 -9.053 -28.177 1.00 42.06 120 GLU A C 1
ATOM 995 O O . GLU A 1 123 ? 4.465 -10.200 -28.010 1.00 38.14 120 GLU A O 1
ATOM 1001 N N . LYS A 1 124 ? 4.502 -8.463 -29.349 1.00 44.30 121 LYS A N 1
ATOM 1002 C CA . LYS A 1 124 ? 3.922 -9.205 -30.471 1.00 47.66 121 LYS A CA 1
ATOM 1003 C C . LYS A 1 124 ? 5.017 -9.478 -31.517 1.00 46.53 121 LYS A C 1
ATOM 1004 O O . LYS A 1 124 ? 5.564 -8.534 -32.088 1.00 47.60 121 LYS A O 1
ATOM 1010 N N . LEU A 1 125 ? 5.347 -10.748 -31.771 1.00 46.98 122 LEU A N 1
ATOM 1011 C CA . LEU A 1 125 ? 6.390 -11.053 -32.741 1.00 47.82 122 LEU A CA 1
ATOM 1012 C C . LEU A 1 125 ? 5.755 -11.432 -34.076 1.00 55.11 122 LEU A C 1
ATOM 1013 O O . LEU A 1 125 ? 4.812 -12.238 -34.123 1.00 51.47 122 LEU A O 1
ATOM 1018 N N . THR A 1 126 ? 6.263 -10.858 -35.159 1.00 55.36 123 THR A N 1
ATOM 1019 C CA . THR A 1 126 ? 5.757 -11.169 -36.485 1.00 51.15 123 THR A CA 1
ATOM 1020 C C . THR A 1 126 ? 6.875 -11.825 -37.270 1.00 49.31 123 THR A C 1
ATOM 1021 O O . THR A 1 126 ? 7.996 -11.307 -37.320 1.00 51.66 123 THR A O 1
ATOM 1025 N N . PHE A 1 127 ? 6.569 -12.974 -37.840 1.00 46.18 124 PHE A N 1
ATOM 1026 C CA . PHE A 1 127 ? 7.458 -13.714 -38.716 1.00 52.51 124 PHE A CA 1
ATOM 1027 C C . PHE A 1 127 ? 6.901 -13.639 -40.133 1.00 51.30 124 PHE A C 1
ATOM 1028 O O . PHE A 1 127 ? 5.837 -14.203 -40.426 1.00 51.82 124 PHE A O 1
ATOM 1036 N N . ASN A 1 128 ? 7.609 -12.939 -41.007 1.00 52.52 125 ASN A N 1
ATOM 1037 C CA . ASN A 1 128 ? 7.168 -12.812 -42.395 1.00 55.80 125 ASN A CA 1
ATOM 1038 C C . ASN A 1 128 ? 7.606 -14.031 -43.201 1.00 53.22 125 ASN A C 1
ATOM 1039 O O . ASN A 1 128 ? 8.804 -14.245 -43.416 1.00 49.24 125 ASN A O 1
ATOM 1044 N N . ASN A 1 129 ? 6.627 -14.837 -43.633 1.00 54.62 126 ASN A N 1
ATOM 1045 C CA . ASN A 1 129 ? 6.795 -15.943 -44.577 1.00 58.67 126 ASN A CA 1
ATOM 1046 C C . ASN A 1 129 ? 7.805 -16.954 -44.070 1.00 57.60 126 ASN A C 1
ATOM 1047 O O . ASN A 1 129 ? 8.864 -17.142 -44.677 1.00 63.96 126 ASN A O 1
ATOM 1052 N N . PRO A 1 130 ? 7.536 -17.609 -42.959 1.00 61.79 127 PRO A N 1
ATOM 1053 C CA . PRO A 1 130 ? 8.481 -18.601 -42.465 1.00 64.62 127 PRO A CA 1
ATOM 1054 C C . PRO A 1 130 ? 8.415 -19.842 -43.330 1.00 57.50 127 PRO A C 1
ATOM 1055 O O . PRO A 1 130 ? 7.542 -19.986 -44.179 1.00 55.65 127 PRO A O 1
ATOM 1059 N N . THR A 1 131 ? 9.367 -20.738 -43.080 1.00 58.10 128 THR A N 1
ATOM 1060 C CA . THR A 1 131 ? 9.386 -22.090 -43.610 1.00 57.15 128 THR A CA 1
ATOM 1061 C C . THR A 1 131 ? 8.106 -22.847 -43.255 1.00 64.72 128 THR A C 1
ATOM 1062 O O . THR A 1 131 ? 7.352 -22.474 -42.357 1.00 68.70 128 THR A O 1
ATOM 1066 N N . GLU A 1 132 ? 7.848 -23.916 -44.007 1.00 71.17 129 GLU A N 1
ATOM 1067 C CA . GLU A 1 132 ? 6.632 -24.688 -43.792 1.00 73.33 129 GLU A CA 1
ATOM 1068 C C . GLU A 1 132 ? 6.638 -25.329 -42.418 1.00 70.63 129 GLU A C 1
ATOM 1069 O O . GLU A 1 132 ? 5.616 -25.326 -41.721 1.00 70.90 129 GLU A O 1
ATOM 1075 N N . ASP A 1 133 ? 7.783 -25.893 -42.016 1.00 87.29 130 ASP A N 1
ATOM 1076 C CA . ASP A 1 133 ? 7.884 -26.534 -40.706 1.00 85.64 130 ASP A CA 1
ATOM 1077 C C . ASP A 1 133 ? 7.733 -25.506 -39.596 1.00 82.65 130 ASP A C 1
ATOM 1078 O O . ASP A 1 133 ? 6.964 -25.697 -38.640 1.00 77.83 130 ASP A O 1
ATOM 1083 N N . PHE A 1 134 ? 8.451 -24.390 -39.720 1.00 64.28 131 PHE A N 1
ATOM 1084 C CA . PHE A 1 134 ? 8.396 -23.388 -38.672 1.00 63.44 131 PHE A CA 1
ATOM 1085 C C . PHE A 1 134 ? 6.997 -22.803 -38.549 1.00 64.67 131 PHE A C 1
ATOM 1086 O O . PHE A 1 134 ? 6.478 -22.659 -37.438 1.00 61.39 131 PHE A O 1
ATOM 1094 N N . ARG A 1 135 ? 6.352 -22.503 -39.685 1.00 66.01 132 ARG A N 1
ATOM 1095 C CA . ARG A 1 135 ? 4.977 -22.018 -39.639 1.00 62.52 132 ARG A CA 1
ATOM 1096 C C . ARG A 1 135 ? 4.069 -23.055 -38.998 1.00 58.04 132 ARG A C 1
ATOM 1097 O O . ARG A 1 135 ? 3.178 -22.711 -38.216 1.00 57.20 132 ARG A O 1
ATOM 1105 N N . ARG A 1 136 ? 4.304 -24.333 -39.292 1.00 61.68 133 ARG A N 1
ATOM 1106 C CA . ARG A 1 136 ? 3.532 -25.395 -38.656 1.00 64.84 133 ARG A CA 1
ATOM 1107 C C . ARG A 1 136 ? 3.629 -25.317 -37.136 1.00 58.58 133 ARG A C 1
ATOM 1108 O O . ARG A 1 136 ? 2.621 -25.483 -36.435 1.00 57.31 133 ARG A O 1
ATOM 1116 N N . LYS A 1 137 ? 4.827 -25.039 -36.600 1.00 54.93 134 LYS A N 1
ATOM 1117 C CA . LYS A 1 137 ? 4.916 -25.060 -35.140 1.00 57.28 134 LYS A CA 1
ATOM 1118 C C . LYS A 1 137 ? 4.466 -23.737 -34.528 1.00 51.78 134 LYS A C 1
ATOM 1119 O O . LYS A 1 137 ? 3.822 -23.736 -33.474 1.00 51.21 134 LYS A O 1
ATOM 1125 N N . LEU A 1 138 ? 4.731 -22.615 -35.198 1.00 51.06 135 LEU A N 1
ATOM 1126 C CA . LEU A 1 138 ? 4.170 -21.346 -34.754 1.00 46.97 135 LEU A CA 1
ATOM 1127 C C . LEU A 1 138 ? 2.663 -21.435 -34.598 1.00 52.38 135 LEU A C 1
ATOM 1128 O O . LEU A 1 138 ? 2.098 -20.881 -33.653 1.00 58.11 135 LEU A O 1
ATOM 1133 N N . LEU A 1 139 ? 1.988 -22.124 -35.512 1.00 57.66 136 LEU A N 1
ATOM 1134 C CA . LEU A 1 139 ? 0.539 -22.197 -35.380 1.00 57.63 136 LEU A CA 1
ATOM 1135 C C . LEU A 1 139 ? 0.084 -23.238 -34.361 1.00 60.49 136 LEU A C 1
ATOM 1136 O O . LEU A 1 139 ? -1.124 -23.407 -34.171 1.00 64.14 136 LEU A O 1
ATOM 1141 N N . LYS A 1 140 ? 1.029 -23.907 -33.696 1.00 66.44 137 LYS A N 1
ATOM 1142 C CA . LYS A 1 140 ? 0.802 -24.838 -32.580 1.00 63.32 137 LYS A CA 1
ATOM 1143 C C . LYS A 1 140 ? 0.153 -26.114 -33.042 1.00 61.07 137 LYS A C 1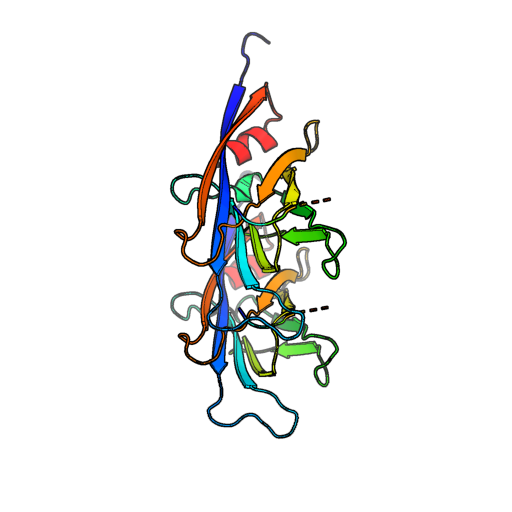
ATOM 1144 O O . LYS A 1 140 ? 0.856 -27.085 -33.300 1.00 65.25 137 LYS A O 1
ATOM 1150 N N . MET B 1 4 ? 5.055 -48.811 -49.623 1.00 69.61 1 MET C N 1
ATOM 1151 C CA . MET B 1 4 ? 3.783 -49.101 -48.963 1.00 71.83 1 MET C CA 1
ATOM 1152 C C . MET B 1 4 ? 2.935 -47.870 -48.710 1.00 67.70 1 MET C C 1
ATOM 1153 O O . MET B 1 4 ? 3.438 -46.789 -48.397 1.00 71.15 1 MET C O 1
ATOM 1158 N N . ALA B 1 5 ? 1.627 -48.062 -48.833 1.00 60.80 2 ALA C N 1
ATOM 1159 C CA . ALA B 1 5 ? 0.662 -46.989 -48.665 1.00 63.05 2 ALA C CA 1
ATOM 1160 C C . ALA B 1 5 ? 0.420 -46.623 -47.204 1.00 59.45 2 ALA C C 1
ATOM 1161 O O . ALA B 1 5 ? -0.258 -45.621 -46.938 1.00 48.65 2 ALA C O 1
ATOM 1163 N N . SER B 1 6 ? 0.961 -47.399 -46.266 1.00 62.74 3 SER C N 1
ATOM 1164 C CA . SER B 1 6 ? 0.621 -47.297 -44.853 1.00 55.08 3 SER C CA 1
ATOM 1165 C C . SER B 1 6 ? 1.799 -46.766 -44.050 1.00 51.40 3 SER C C 1
ATOM 1166 O O . SER B 1 6 ? 2.945 -47.177 -44.255 1.00 52.29 3 SER C O 1
ATOM 1169 N N . SER B 1 7 ? 1.509 -45.836 -43.152 1.00 51.54 4 SER C N 1
ATOM 1170 C CA . SER B 1 7 ? 2.421 -45.445 -42.087 1.00 50.14 4 SER C CA 1
ATOM 1171 C C . SER B 1 7 ? 1.644 -45.457 -40.769 1.00 50.98 4 SER C C 1
ATOM 1172 O O . SER B 1 7 ? 0.411 -45.467 -40.764 1.00 51.85 4 SER C O 1
ATOM 1175 N N . CYS B 1 8 ? 2.346 -45.474 -39.634 1.00 59.48 5 CYS C N 1
ATOM 1176 C CA . CYS B 1 8 ? 1.662 -45.257 -38.355 1.00 58.12 5 CYS C CA 1
ATOM 1177 C C . CYS B 1 8 ? 2.533 -44.484 -37.380 1.00 54.85 5 CYS C C 1
ATOM 1178 O O . CYS B 1 8 ? 3.738 -44.729 -37.257 1.00 52.29 5 CYS C O 1
ATOM 1181 N N . ALA B 1 9 ? 1.893 -43.563 -36.680 1.00 58.12 6 ALA C N 1
ATOM 1182 C CA . ALA B 1 9 ? 2.471 -42.870 -35.540 1.00 51.10 6 ALA C CA 1
ATOM 1183 C C . ALA B 1 9 ? 1.863 -43.453 -34.274 1.00 48.44 6 ALA C C 1
ATOM 1184 O O . ALA B 1 9 ? 0.650 -43.349 -34.062 1.00 49.44 6 ALA C O 1
ATOM 1186 N N . VAL B 1 10 ? 2.695 -44.085 -33.446 1.00 51.19 7 VAL C N 1
ATOM 1187 C CA . VAL B 1 10 ? 2.305 -44.459 -32.085 1.00 54.52 7 VAL C CA 1
ATOM 1188 C C . VAL B 1 10 ? 2.718 -43.355 -31.114 1.00 47.28 7 VAL C C 1
ATOM 1189 O O . VAL B 1 10 ? 3.809 -42.791 -31.217 1.00 45.08 7 VAL C O 1
ATOM 1193 N N . GLN B 1 11 ? 1.857 -43.028 -30.162 1.00 46.60 8 GLN C N 1
ATOM 1194 C CA . GLN B 1 11 ? 2.285 -42.038 -29.188 1.00 52.25 8 GLN C CA 1
ATOM 1195 C C . GLN B 1 11 ? 1.882 -42.440 -27.770 1.00 47.77 8 GLN C C 1
ATOM 1196 O O . GLN B 1 11 ? 0.751 -42.873 -27.519 1.00 49.62 8 GLN C O 1
ATOM 1202 N N . VAL B 1 12 ? 2.827 -42.293 -26.849 1.00 47.17 9 VAL C N 1
ATOM 1203 C CA . VAL B 1 12 ? 2.663 -42.726 -25.467 1.00 53.92 9 VAL C CA 1
ATOM 1204 C C . VAL B 1 12 ? 2.809 -41.536 -24.539 1.00 50.52 9 VAL C C 1
ATOM 1205 O O . VAL B 1 12 ? 3.477 -40.548 -24.841 1.00 49.16 9 VAL C O 1
ATOM 1209 N N . LYS B 1 13 ? 2.207 -41.671 -23.372 1.00 51.46 10 LYS C N 1
ATOM 1210 C CA . LYS B 1 13 ? 2.179 -40.628 -22.363 1.00 47.92 10 LYS C CA 1
ATOM 1211 C C . LYS B 1 13 ? 3.020 -41.065 -21.179 1.00 46.82 10 LYS C C 1
ATOM 1212 O O . LYS B 1 13 ? 2.632 -41.986 -20.449 1.00 48.01 10 LYS C O 1
ATOM 1218 N N . LEU B 1 14 ? 4.137 -40.383 -20.964 1.00 42.47 11 LEU C N 1
ATOM 1219 C CA . LEU B 1 14 ? 4.870 -40.490 -19.715 1.00 38.86 11 LEU C CA 1
ATOM 1220 C C . LEU B 1 14 ? 4.497 -39.333 -18.806 1.00 39.50 11 LEU C C 1
ATOM 1221 O O . LEU B 1 14 ? 4.244 -38.224 -19.279 1.00 42.33 11 LEU C O 1
ATOM 1226 N N . GLU B 1 15 ? 4.471 -39.602 -17.506 1.00 40.34 12 GLU C N 1
ATOM 1227 C CA . GLU B 1 15 ? 4.321 -38.606 -16.452 1.00 35.00 12 GLU C CA 1
ATOM 1228 C C . GLU B 1 15 ? 5.599 -38.607 -15.637 1.00 37.65 12 GLU C C 1
ATOM 1229 O O . GLU B 1 15 ? 5.956 -39.637 -15.058 1.00 40.30 12 GLU C O 1
ATOM 1235 N N . LEU B 1 16 ? 6.290 -37.472 -15.605 1.00 36.19 13 LEU C N 1
ATOM 1236 C CA . LEU B 1 16 ? 7.408 -37.239 -14.699 1.00 29.89 13 LEU C CA 1
ATOM 1237 C C . LEU B 1 16 ? 6.934 -36.437 -13.489 1.00 30.37 13 LEU C C 1
ATOM 1238 O O . LEU B 1 16 ? 5.979 -35.663 -13.562 1.00 30.08 13 LEU C O 1
ATOM 1243 N N . GLY B 1 17 ? 7.595 -36.609 -12.363 1.00 27.97 14 GLY C N 1
ATOM 1244 C CA . GLY B 1 17 ? 7.099 -35.857 -11.225 1.00 28.45 14 GLY C CA 1
ATOM 1245 C C . GLY B 1 17 ? 7.986 -36.019 -10.022 1.00 26.90 14 GLY C C 1
ATOM 1246 O O . GLY B 1 17 ? 8.878 -36.881 -9.976 1.00 29.66 14 GLY C O 1
ATOM 1247 N N . HIS B 1 18 ? 7.730 -35.174 -9.035 1.00 25.44 15 HIS C N 1
ATOM 1248 C CA . HIS B 1 18 ? 8.443 -35.394 -7.793 1.00 29.10 15 HIS C CA 1
ATOM 1249 C C . HIS B 1 18 ? 7.643 -34.818 -6.643 1.00 28.72 15 HIS C C 1
ATOM 1250 O O . HIS B 1 18 ? 6.730 -34.010 -6.845 1.00 25.01 15 HIS C O 1
ATOM 1257 N N . ARG B 1 19 ? 7.949 -35.321 -5.444 1.00 27.77 16 ARG C N 1
ATOM 1258 C CA . ARG B 1 19 ? 7.489 -34.751 -4.187 1.00 31.76 16 ARG C CA 1
ATOM 1259 C C . ARG B 1 19 ? 8.702 -34.315 -3.375 1.00 30.50 16 ARG C C 1
ATOM 1260 O O . ARG B 1 19 ? 9.740 -34.994 -3.372 1.00 31.26 16 ARG C O 1
ATOM 1268 N N . ALA B 1 20 ? 8.583 -33.170 -2.709 1.00 25.70 17 ALA C N 1
ATOM 1269 C CA . ALA B 1 20 ? 9.628 -32.738 -1.791 1.00 28.58 17 ALA C CA 1
ATOM 1270 C C . ALA B 1 20 ? 8.987 -32.176 -0.532 1.00 30.66 17 ALA C C 1
ATOM 1271 O O . ALA B 1 20 ? 8.164 -31.254 -0.593 1.00 29.51 17 ALA C O 1
ATOM 1273 N N . GLN B 1 21 ? 9.402 -32.725 0.595 1.00 28.16 18 GLN C N 1
ATOM 1274 C CA . GLN B 1 21 ? 8.864 -32.419 1.915 1.00 36.26 18 GLN C CA 1
ATOM 1275 C C . GLN B 1 21 ? 10.003 -32.016 2.837 1.00 32.95 18 GLN C C 1
ATOM 1276 O O . GLN B 1 21 ? 10.987 -32.760 2.969 1.00 28.23 18 GLN C O 1
ATOM 1282 N N . VAL B 1 22 ? 9.876 -30.848 3.466 1.00 33.34 19 VAL C N 1
ATOM 1283 C CA . VAL B 1 22 ? 10.814 -30.463 4.520 1.00 32.14 19 VAL C CA 1
ATOM 1284 C C . VAL B 1 22 ? 10.676 -31.438 5.672 1.00 34.36 19 VAL C C 1
ATOM 1285 O O . VAL B 1 22 ? 9.562 -31.679 6.156 1.00 34.51 19 VAL C O 1
ATOM 1289 N N . ARG B 1 23 ? 11.800 -32.034 6.079 1.00 34.00 20 ARG C N 1
ATOM 1290 C CA . ARG B 1 23 ? 11.827 -32.903 7.247 1.00 40.73 20 ARG C CA 1
ATOM 1291 C C . ARG B 1 23 ? 11.526 -32.122 8.520 1.00 42.92 20 ARG C C 1
ATOM 1292 O O . ARG B 1 23 ? 11.782 -30.919 8.612 1.00 39.48 20 ARG C O 1
ATOM 1300 N N . LYS B 1 24 ? 11.001 -32.825 9.529 1.00 51.94 21 LYS C N 1
ATOM 1301 C CA . LYS B 1 24 ? 10.808 -32.178 10.826 1.00 52.01 21 LYS C CA 1
ATOM 1302 C C . LYS B 1 24 ? 12.146 -31.896 11.510 1.00 50.19 21 LYS C C 1
ATOM 1303 O O . LYS B 1 24 ? 12.405 -30.771 11.955 1.00 50.60 21 LYS C O 1
ATOM 1309 N N . LYS B 1 25 ? 13.018 -32.894 11.580 1.00 49.70 22 LYS C N 1
ATOM 1310 C CA . LYS B 1 25 ? 14.396 -32.679 11.979 1.00 46.18 22 LYS C CA 1
ATOM 1311 C C . LYS B 1 25 ? 15.286 -32.954 10.792 1.00 44.36 22 LYS C C 1
ATOM 1312 O O . LYS B 1 25 ? 15.120 -33.988 10.130 1.00 42.29 22 LYS C O 1
ATOM 1318 N N . PRO B 1 26 ? 16.217 -32.062 10.483 1.00 41.52 23 PRO C N 1
ATOM 1319 C CA . PRO B 1 26 ? 17.195 -32.346 9.434 1.00 36.00 23 PRO C CA 1
ATOM 1320 C C . PRO B 1 26 ? 17.967 -33.606 9.768 1.00 39.74 23 PRO C C 1
ATOM 1321 O O . PRO B 1 26 ? 17.950 -34.106 10.892 1.00 44.69 23 PRO C O 1
ATOM 1325 N N . THR B 1 27 ? 18.652 -34.134 8.772 1.00 37.68 24 THR C N 1
ATOM 1326 C CA . THR B 1 27 ? 19.570 -35.219 9.063 1.00 43.25 24 THR C CA 1
ATOM 1327 C C . THR B 1 27 ? 20.858 -34.663 9.660 1.00 48.23 24 THR C C 1
ATOM 1328 O O . THR B 1 27 ? 21.045 -33.448 9.807 1.00 45.88 24 THR C O 1
ATOM 1332 N N . VAL B 1 28 ? 21.785 -35.583 9.947 1.00 51.25 25 VAL C N 1
ATOM 1333 C CA . VAL B 1 28 ? 23.026 -35.217 10.620 1.00 53.64 25 VAL C CA 1
ATOM 1334 C C . VAL B 1 28 ? 23.950 -34.453 9.679 1.00 56.50 25 VAL C C 1
ATOM 1335 O O . VAL B 1 28 ? 24.716 -33.582 10.118 1.00 56.08 25 VAL C O 1
ATOM 1339 N N . GLU B 1 29 ? 23.888 -34.744 8.378 1.00 49.37 26 GLU C N 1
ATOM 1340 C CA . GLU B 1 29 ? 24.686 -34.009 7.411 1.00 46.23 26 GLU C CA 1
ATOM 1341 C C . GLU B 1 29 ? 24.087 -32.644 7.092 1.00 41.87 26 GLU C C 1
ATOM 1342 O O . GLU B 1 29 ? 24.716 -31.853 6.366 1.00 38.44 26 GLU C O 1
ATOM 1348 N N . GLY B 1 30 ? 22.897 -32.355 7.615 1.00 38.42 27 GLY C N 1
ATOM 1349 C CA . GLY B 1 30 ? 22.218 -31.118 7.318 1.00 37.45 27 GLY C CA 1
ATOM 1350 C C . GLY B 1 30 ? 21.158 -31.190 6.237 1.00 35.15 27 GLY C C 1
ATOM 1351 O O . GLY B 1 30 ? 20.740 -30.134 5.753 1.00 35.61 27 GLY C O 1
ATOM 1352 N N . PHE B 1 31 ? 20.700 -32.384 5.854 1.00 32.07 28 PHE C N 1
ATOM 1353 C CA . PHE B 1 31 ? 19.729 -32.518 4.777 1.00 27.51 28 PHE C CA 1
ATOM 1354 C C . PHE B 1 31 ? 18.345 -32.212 5.319 1.00 31.95 28 PHE C C 1
ATOM 1355 O O . PHE B 1 31 ? 17.852 -32.892 6.230 1.00 34.01 28 PHE C O 1
ATOM 1363 N N . THR B 1 32 ? 17.698 -31.218 4.734 1.00 29.57 29 THR C N 1
ATOM 1364 C CA . THR B 1 32 ? 16.487 -30.660 5.296 1.00 29.19 29 THR C CA 1
ATOM 1365 C C . THR B 1 32 ? 15.226 -31.145 4.616 1.00 28.75 29 THR C C 1
ATOM 1366 O O . THR B 1 32 ? 14.127 -30.846 5.095 1.00 29.57 29 THR C O 1
ATOM 1370 N N . HIS B 1 33 ? 15.363 -31.860 3.500 1.00 31.94 30 HIS C N 1
ATOM 1371 C CA . HIS B 1 33 ? 14.260 -32.304 2.663 1.00 28.80 30 HIS C CA 1
ATOM 1372 C C . HIS B 1 33 ? 14.352 -33.804 2.420 1.00 27.84 30 HIS C C 1
ATOM 1373 O O . HIS B 1 33 ? 15.446 -34.366 2.284 1.00 26.39 30 HIS C O 1
ATOM 1380 N N . ASP B 1 34 ? 13.191 -34.433 2.301 1.00 28.36 31 ASP C N 1
ATOM 1381 C CA . ASP B 1 34 ? 13.066 -35.734 1.664 1.00 34.86 31 ASP C CA 1
ATOM 1382 C C . ASP B 1 34 ? 12.335 -35.577 0.332 1.00 35.14 31 ASP C C 1
ATOM 1383 O O . ASP B 1 34 ? 11.292 -34.915 0.258 1.00 31.15 31 ASP C O 1
ATOM 1388 N N . TRP B 1 35 ? 12.855 -36.190 -0.719 1.00 31.24 32 TRP C N 1
ATOM 1389 C CA . TRP B 1 35 ? 12.136 -36.098 -1.970 1.00 31.06 32 TRP C CA 1
ATOM 1390 C C . TRP B 1 35 ? 12.116 -37.450 -2.651 1.00 30.77 32 TRP C C 1
ATOM 1391 O O . TRP B 1 35 ? 12.921 -38.343 -2.365 1.00 32.21 32 TRP C O 1
ATOM 1402 N N . MET B 1 36 ? 11.142 -37.588 -3.536 1.00 32.43 33 MET C N 1
ATOM 1403 C CA . MET B 1 36 ? 10.946 -38.785 -4.336 1.00 31.81 33 MET C CA 1
ATOM 1404 C C . MET B 1 36 ? 10.692 -38.285 -5.754 1.00 34.05 33 MET C C 1
ATOM 1405 O O . MET B 1 36 ? 9.866 -37.386 -5.949 1.00 28.04 33 MET C O 1
ATOM 1410 N N . VAL B 1 37 ? 11.450 -38.814 -6.727 1.00 31.74 34 VAL C N 1
ATOM 1411 C CA . VAL B 1 37 ? 11.307 -38.462 -8.132 1.00 33.85 34 VAL C CA 1
ATOM 1412 C C . VAL B 1 37 ? 10.880 -39.708 -8.898 1.00 37.37 34 VAL C C 1
ATOM 1413 O O . VAL B 1 37 ? 11.308 -40.820 -8.572 1.00 36.71 34 VAL C O 1
ATOM 1417 N N . PHE B 1 38 ? 10.053 -39.537 -9.933 1.00 35.50 35 PHE C N 1
ATOM 1418 C CA . PHE B 1 38 ? 9.533 -40.729 -10.596 1.00 35.74 35 PHE C CA 1
ATOM 1419 C C . PHE B 1 38 ? 9.167 -40.497 -12.056 1.00 37.65 35 PHE C C 1
ATOM 1420 O O . PHE B 1 38 ? 8.781 -39.392 -12.479 1.00 30.36 35 PHE C O 1
ATOM 1428 N N . VAL B 1 39 ? 9.198 -41.596 -12.794 1.00 42.36 36 VAL C N 1
ATOM 1429 C CA . VAL B 1 39 ? 8.619 -41.679 -14.125 1.00 39.69 36 VAL C CA 1
ATOM 1430 C C . VAL B 1 39 ? 7.535 -42.741 -14.093 1.00 39.34 36 VAL C C 1
ATOM 1431 O O . VAL B 1 39 ? 7.729 -43.817 -13.517 1.00 39.37 36 VAL C O 1
ATOM 1435 N N . ARG B 1 40 ? 6.396 -42.451 -14.698 1.00 44.43 37 ARG C N 1
ATOM 1436 C CA . ARG B 1 40 ? 5.319 -43.428 -14.711 1.00 45.45 37 ARG C CA 1
ATOM 1437 C C . ARG B 1 40 ? 4.384 -43.110 -15.873 1.00 45.48 37 ARG C C 1
ATOM 1438 O O . ARG B 1 40 ? 4.674 -42.244 -16.699 1.00 44.47 37 ARG C O 1
ATOM 1446 N N . GLY B 1 41 ? 3.262 -43.818 -15.949 1.00 46.65 38 GLY C N 1
ATOM 1447 C CA . GLY B 1 41 ? 2.255 -43.497 -16.922 1.00 46.83 38 GLY C CA 1
ATOM 1448 C C . GLY B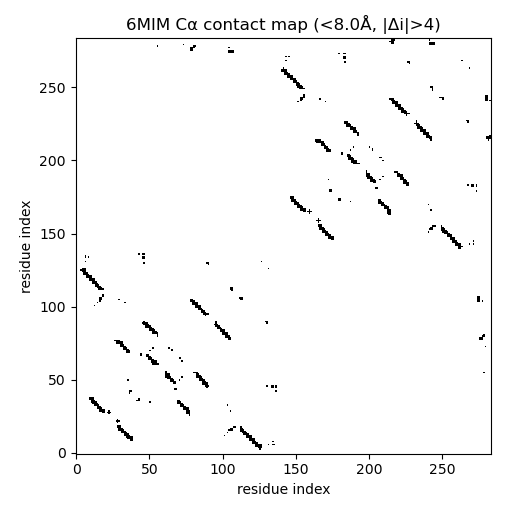 1 41 ? 0.983 -43.082 -16.246 1.00 52.59 38 GLY C C 1
ATOM 1449 O O . GLY B 1 41 ? 0.755 -43.390 -15.076 1.00 56.59 38 GLY C O 1
ATOM 1450 N N . PRO B 1 42 ? 0.132 -42.360 -16.969 1.00 57.98 39 PRO C N 1
ATOM 1451 C CA . PRO B 1 42 ? -1.152 -41.936 -16.397 1.00 57.82 39 PRO C CA 1
ATOM 1452 C C . PRO B 1 42 ? -2.010 -43.146 -16.078 1.00 63.38 39 PRO C C 1
ATOM 1453 O O . PRO B 1 42 ? -1.838 -44.223 -16.651 1.00 58.73 39 PRO C O 1
ATOM 1457 N N . GLU B 1 43 ? -2.924 -42.959 -15.118 1.00 68.57 40 GLU C N 1
ATOM 1458 C CA . GLU B 1 43 ? -3.923 -43.969 -14.792 1.00 70.69 40 GLU C CA 1
ATOM 1459 C C . GLU B 1 43 ? -3.283 -45.299 -14.420 1.00 69.56 40 GLU C C 1
ATOM 1460 O O . GLU B 1 43 ? -3.891 -46.354 -14.576 1.00 75.90 40 GLU C O 1
ATOM 1466 N N . HIS B 1 44 ? -2.036 -45.261 -13.957 1.00 68.97 41 HIS C N 1
ATOM 1467 C CA . HIS B 1 44 ? -1.268 -46.469 -13.644 1.00 73.83 41 HIS C CA 1
ATOM 1468 C C . HIS B 1 44 ? -1.178 -47.419 -14.842 1.00 72.82 41 HIS C C 1
ATOM 1469 O O . HIS B 1 44 ? -0.905 -48.612 -14.672 1.00 73.61 41 HIS C O 1
ATOM 1476 N N . SER B 1 45 ? -1.432 -46.908 -16.051 1.00 70.74 42 SER C N 1
ATOM 1477 C CA . SER B 1 45 ? -1.139 -47.659 -17.266 1.00 71.77 42 SER C CA 1
ATOM 1478 C C . SER B 1 45 ? 0.280 -48.191 -17.198 1.00 71.75 42 SER C C 1
ATOM 1479 O O . SER B 1 45 ? 1.202 -47.485 -16.779 1.00 68.00 42 SER C O 1
ATOM 1482 N N . ASN B 1 46 ? 0.467 -49.441 -17.588 1.00 71.63 43 ASN C N 1
ATOM 1483 C CA . ASN B 1 46 ? 1.787 -50.006 -17.413 1.00 67.95 43 ASN C CA 1
ATOM 1484 C C . ASN B 1 46 ? 2.661 -49.675 -18.601 1.00 64.84 43 ASN C C 1
ATOM 1485 O O . ASN B 1 46 ? 2.215 -49.678 -19.750 1.00 70.43 43 ASN C O 1
ATOM 1490 N N . ILE B 1 47 ? 3.924 -49.404 -18.291 1.00 62.10 44 ILE C N 1
ATOM 1491 C CA . ILE B 1 47 ? 4.897 -48.861 -19.226 1.00 52.17 44 ILE C CA 1
ATOM 1492 C C . ILE B 1 47 ? 6.118 -49.747 -19.318 1.00 55.17 44 ILE C C 1
ATOM 1493 O O . ILE B 1 47 ? 6.953 -49.569 -20.230 1.00 55.97 44 ILE C O 1
ATOM 1498 N N . GLN B 1 48 ? 6.216 -50.714 -18.410 1.00 55.27 45 GLN C N 1
ATOM 1499 C CA . GLN B 1 48 ? 7.242 -51.735 -18.482 1.00 59.19 45 GLN C CA 1
ATOM 1500 C C . GLN B 1 48 ? 7.187 -52.483 -19.816 1.00 60.07 45 GLN C C 1
ATOM 1501 O O . GLN B 1 48 ? 8.226 -52.952 -20.305 1.00 53.35 45 GLN C O 1
ATOM 1507 N N . HIS B 1 49 ? 5.998 -52.584 -20.432 1.00 57.28 46 HIS C N 1
ATOM 1508 C CA . HIS B 1 49 ? 5.909 -53.250 -21.732 1.00 57.64 46 HIS C CA 1
ATOM 1509 C C . HIS B 1 49 ? 6.936 -52.686 -22.714 1.00 57.86 46 HIS C C 1
ATOM 1510 O O . HIS B 1 49 ? 7.647 -53.456 -23.370 1.00 58.29 46 HIS C O 1
ATOM 1517 N N . PHE B 1 50 ? 7.078 -51.350 -22.803 1.00 55.30 47 PHE C N 1
ATOM 1518 C CA . PHE B 1 50 ? 8.059 -50.815 -23.747 1.00 55.17 47 PHE C CA 1
ATOM 1519 C C . PHE B 1 50 ? 9.284 -50.195 -23.100 1.00 53.49 47 PHE C C 1
ATOM 1520 O O . PHE B 1 50 ? 10.292 -50.006 -23.795 1.00 55.18 47 PHE C O 1
ATOM 1528 N N . VAL B 1 51 ? 9.247 -49.907 -21.805 1.00 46.04 48 VAL C N 1
ATOM 1529 C CA . VAL B 1 51 ? 10.400 -49.322 -21.130 1.00 51.49 48 VAL C CA 1
ATOM 1530 C C . VAL B 1 51 ? 11.271 -50.429 -20.561 1.00 49.68 48 VAL C C 1
ATOM 1531 O O . VAL B 1 51 ? 10.808 -51.251 -19.763 1.00 50.90 48 VAL C O 1
ATOM 1535 N N . GLU B 1 52 ? 12.530 -50.432 -20.975 1.00 46.80 49 GLU C N 1
ATOM 1536 C CA . GLU B 1 52 ? 13.543 -51.315 -20.428 1.00 48.13 49 GLU C CA 1
ATOM 1537 C C . GLU B 1 52 ? 13.970 -50.857 -19.038 1.00 55.19 49 GLU C C 1
ATOM 1538 O O . GLU B 1 52 ? 13.709 -51.530 -18.028 1.00 49.33 49 GLU C O 1
ATOM 1544 N N . LYS B 1 53 ? 14.596 -49.678 -18.974 1.00 55.82 50 LYS C N 1
ATOM 1545 C CA . LYS B 1 53 ? 15.075 -49.067 -17.749 1.00 50.84 50 LYS C CA 1
ATOM 1546 C C . LYS B 1 53 ? 14.838 -47.562 -17.785 1.00 51.81 50 LYS C C 1
ATOM 1547 O O . LYS B 1 53 ? 14.731 -46.939 -18.849 1.00 49.95 50 LYS C O 1
ATOM 1553 N N . VAL B 1 54 ? 14.777 -46.987 -16.590 1.00 43.09 51 VAL C N 1
ATOM 1554 C CA . VAL B 1 54 ? 14.815 -45.550 -16.387 1.00 39.37 51 VAL C CA 1
ATOM 1555 C C . VAL B 1 54 ? 16.039 -45.255 -15.534 1.00 41.37 51 VAL C C 1
ATOM 1556 O O . VAL B 1 54 ? 16.239 -45.892 -14.498 1.00 40.00 51 VAL C O 1
ATOM 1560 N N . VAL B 1 55 ? 16.857 -44.303 -15.954 1.00 39.78 52 VAL C N 1
ATOM 1561 C CA . VAL B 1 55 ? 18.088 -43.960 -15.246 1.00 39.26 52 VAL C CA 1
ATOM 1562 C C . VAL B 1 55 ? 18.002 -42.514 -14.752 1.00 38.89 52 VAL C C 1
ATOM 1563 O O . VAL B 1 55 ? 17.933 -41.575 -15.556 1.00 36.35 52 VAL C O 1
ATOM 1567 N N . PHE B 1 56 ? 18.005 -42.337 -13.435 1.00 34.69 53 PHE C N 1
ATOM 1568 C CA . PHE B 1 56 ? 17.990 -41.018 -12.824 1.00 29.94 53 PHE C CA 1
ATOM 1569 C C . PHE B 1 56 ? 19.421 -40.605 -12.531 1.00 32.63 53 PHE C C 1
ATOM 1570 O O . PHE B 1 56 ? 20.132 -41.299 -11.802 1.00 35.02 53 PHE C O 1
ATOM 1578 N N . HIS B 1 57 ? 19.842 -39.487 -13.105 1.00 29.67 54 HIS C N 1
ATOM 1579 C CA . HIS B 1 57 ? 21.199 -38.993 -12.945 1.00 33.99 54 HIS C CA 1
ATOM 1580 C C . HIS B 1 57 ? 21.223 -37.937 -11.851 1.00 34.15 54 HIS C C 1
ATOM 1581 O O . HIS B 1 57 ? 20.914 -36.771 -12.116 1.00 35.49 54 HIS C O 1
ATOM 1588 N N . LEU B 1 58 ? 21.628 -38.330 -10.641 1.00 34.71 55 LEU C N 1
ATOM 1589 C CA . LEU B 1 58 ? 21.629 -37.399 -9.521 1.00 35.41 55 LEU C CA 1
ATOM 1590 C C . LEU B 1 58 ? 22.781 -36.403 -9.637 1.00 37.85 55 LEU C C 1
ATOM 1591 O O . LEU B 1 58 ? 23.671 -36.529 -10.486 1.00 43.09 55 LEU C O 1
ATOM 1596 N N . HIS B 1 59 ? 22.742 -35.382 -8.779 1.00 40.00 56 HIS C N 1
ATOM 1597 C CA . HIS B 1 59 ? 23.824 -34.408 -8.729 1.00 38.68 56 HIS C CA 1
ATOM 1598 C C . HIS B 1 59 ? 25.078 -35.064 -8.174 1.00 43.08 56 HIS C C 1
ATOM 1599 O O . HIS B 1 59 ? 25.007 -35.948 -7.316 1.00 38.80 56 HIS C O 1
ATOM 1606 N N . GLU B 1 60 ? 26.232 -34.637 -8.684 1.00 54.50 57 GLU C N 1
ATOM 1607 C CA . GLU B 1 60 ? 27.494 -35.282 -8.340 1.00 55.73 57 GLU C CA 1
ATOM 1608 C C . GLU B 1 60 ? 27.715 -35.403 -6.835 1.00 58.62 57 GLU C C 1
ATOM 1609 O O . GLU B 1 60 ? 28.492 -36.254 -6.397 1.00 64.37 57 GLU C O 1
ATOM 1615 N N . SER B 1 61 ? 27.039 -34.597 -6.026 1.00 50.22 58 SER C N 1
ATOM 1616 C CA . SER B 1 61 ? 27.260 -34.644 -4.585 1.00 47.15 58 SER C CA 1
ATOM 1617 C C . SER B 1 61 ? 26.611 -35.837 -3.898 1.00 43.03 58 SER C C 1
ATOM 1618 O O . SER B 1 61 ? 26.864 -36.046 -2.706 1.00 47.25 58 SER C O 1
ATOM 1621 N N . PHE B 1 62 ? 25.753 -36.587 -4.573 1.00 40.91 59 PHE C N 1
ATOM 1622 C CA . PHE B 1 62 ? 25.144 -37.732 -3.915 1.00 44.01 59 PHE C CA 1
ATOM 1623 C C . PHE B 1 62 ? 26.066 -38.930 -4.040 1.00 48.83 59 PHE C C 1
ATOM 1624 O O . PHE B 1 62 ? 26.902 -38.994 -4.940 1.00 52.82 59 PHE C O 1
ATOM 1632 N N . PRO B 1 63 ? 25.917 -39.918 -3.171 1.00 48.76 60 PRO C N 1
ATOM 1633 C CA . PRO B 1 63 ? 26.646 -41.171 -3.379 1.00 53.71 60 PRO C CA 1
ATOM 1634 C C . PRO B 1 63 ? 26.050 -41.944 -4.548 1.00 55.62 60 PRO C C 1
ATOM 1635 O O . PRO B 1 63 ? 24.837 -42.167 -4.596 1.00 53.20 60 PRO C O 1
ATOM 1639 N N . ARG B 1 64 ? 26.930 -42.334 -5.472 1.00 61.21 61 ARG C N 1
ATOM 1640 C CA . ARG B 1 64 ? 26.547 -43.059 -6.672 1.00 57.19 61 ARG C CA 1
ATOM 1641 C C . ARG B 1 64 ? 25.460 -42.406 -7.494 1.00 53.95 61 ARG C C 1
ATOM 1642 O O . ARG B 1 64 ? 24.435 -43.029 -7.766 1.00 54.45 61 ARG C O 1
ATOM 1650 N N . PRO B 1 65 ? 25.653 -41.148 -7.884 1.00 48.20 62 PRO C N 1
ATOM 1651 C CA . PRO B 1 65 ? 24.567 -40.508 -8.643 1.00 47.16 62 PRO C CA 1
ATOM 1652 C C . PRO B 1 65 ? 23.719 -41.224 -9.701 1.00 49.95 62 PRO C C 1
ATOM 1653 O O . PRO B 1 65 ? 22.526 -40.928 -9.807 1.00 47.14 62 PRO C O 1
ATOM 1657 N N . LYS B 1 66 ? 24.286 -42.132 -10.482 1.00 51.85 63 LYS C N 1
ATOM 1658 C CA . LYS B 1 66 ? 23.545 -42.856 -11.494 1.00 47.29 63 LYS C CA 1
ATOM 1659 C C . LYS B 1 66 ? 22.650 -43.897 -10.822 1.00 43.34 63 LYS C C 1
ATOM 1660 O O . LYS B 1 66 ? 23.141 -44.968 -10.431 1.00 55.19 63 LYS C O 1
ATOM 1666 N N . ARG B 1 67 ? 21.349 -43.623 -10.679 1.00 38.42 64 ARG C N 1
ATOM 1667 C CA . ARG B 1 67 ? 20.418 -44.615 -10.137 1.00 38.71 64 ARG C CA 1
ATOM 1668 C C . ARG B 1 67 ? 19.671 -45.241 -11.293 1.00 42.47 64 ARG C C 1
ATOM 1669 O O . ARG B 1 67 ? 19.203 -44.524 -12.170 1.00 39.17 64 ARG C O 1
ATOM 1677 N N . VAL B 1 68 ? 19.549 -46.563 -11.280 1.00 49.41 65 VAL C N 1
ATOM 1678 C CA . VAL B 1 68 ? 18.927 -47.285 -12.380 1.00 44.21 65 VAL C CA 1
ATOM 1679 C C . VAL B 1 68 ? 17.733 -48.037 -11.852 1.00 46.40 65 VAL C C 1
ATOM 1680 O O . VAL B 1 68 ? 17.843 -48.718 -10.838 1.00 54.93 65 VAL C O 1
ATOM 1684 N N . CYS B 1 69 ? 16.582 -47.840 -12.476 1.00 47.12 66 CYS C N 1
ATOM 1685 C CA . CYS B 1 69 ? 15.384 -48.627 -12.220 1.00 48.43 66 CYS C CA 1
ATOM 1686 C C . CYS B 1 69 ? 15.066 -49.486 -13.439 1.00 54.04 66 CYS C C 1
ATOM 1687 O O . CYS B 1 69 ? 14.519 -48.988 -14.434 1.00 53.33 66 CYS C O 1
ATOM 1690 N N . LYS B 1 70 ? 15.321 -50.793 -13.332 1.00 55.83 67 LYS C N 1
ATOM 1691 C CA . LYS B 1 70 ? 14.994 -51.666 -14.447 1.00 50.30 67 LYS C CA 1
ATOM 1692 C C . LYS B 1 70 ? 13.567 -52.170 -14.376 1.00 49.21 67 LYS C C 1
ATOM 1693 O O . LYS B 1 70 ? 13.052 -52.670 -15.376 1.00 62.94 67 LYS C O 1
ATOM 1699 N N A ASP B 1 71 ? 12.896 -52.030 -13.248 0.63 46.40 68 ASP C N 1
ATOM 1700 N N B ASP B 1 71 ? 12.907 -51.999 -13.232 0.37 52.33 68 ASP C N 1
ATOM 1701 C CA A ASP B 1 71 ? 11.534 -52.482 -13.227 0.63 50.24 68 ASP C CA 1
ATOM 1702 C CA B ASP B 1 71 ? 11.594 -52.534 -12.909 0.37 50.86 68 ASP C CA 1
ATOM 1703 C C A ASP B 1 71 ? 10.747 -51.577 -12.290 0.63 49.23 68 ASP C C 1
ATOM 1704 C C B ASP B 1 71 ? 10.762 -51.454 -12.228 0.37 51.04 68 ASP C C 1
ATOM 1705 O O A ASP B 1 71 ? 11.269 -51.147 -11.250 0.63 48.35 68 ASP C O 1
ATOM 1706 O O B ASP B 1 71 ? 11.262 -50.769 -11.330 0.37 48.65 68 ASP C O 1
ATOM 1715 N N . PRO B 1 72 ? 9.492 -51.270 -12.628 1.00 49.91 69 PRO C N 1
ATOM 1716 C CA . PRO B 1 72 ? 8.635 -50.325 -11.900 1.00 50.91 69 PRO C CA 1
ATOM 1717 C C . PRO B 1 72 ? 8.471 -50.680 -10.436 1.00 52.89 69 PRO C C 1
ATOM 1718 O O . PRO B 1 72 ? 8.612 -51.852 -10.106 1.00 52.84 69 PRO C O 1
ATOM 1722 N N . PRO B 1 73 ? 8.190 -49.693 -9.563 1.00 57.98 70 PRO C N 1
ATOM 1723 C CA . PRO B 1 73 ? 8.222 -48.229 -9.680 1.00 51.12 70 PRO C CA 1
ATOM 1724 C C . PRO B 1 73 ? 9.532 -47.665 -10.203 1.00 45.72 7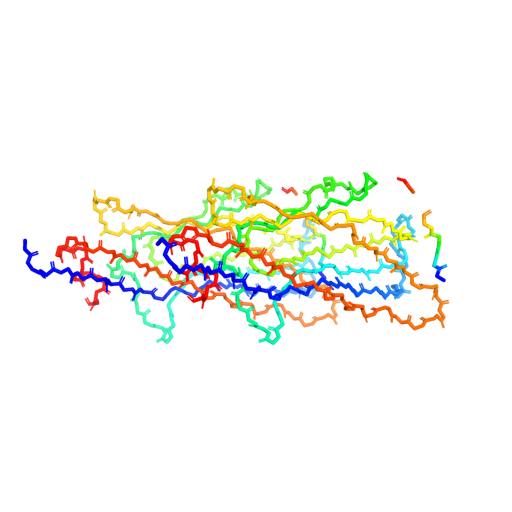0 PRO C C 1
ATOM 1725 O O . PRO B 1 73 ? 10.601 -48.071 -9.755 1.00 48.05 70 PRO C O 1
ATOM 1729 N N . TYR B 1 74 ? 9.453 -46.730 -11.137 1.00 45.11 71 TYR C N 1
ATOM 1730 C CA . TYR B 1 74 ? 10.648 -46.043 -11.610 1.00 43.19 71 TYR C CA 1
ATOM 1731 C C . TYR B 1 74 ? 10.783 -44.780 -10.769 1.00 43.87 71 TYR C C 1
ATOM 1732 O O . TYR B 1 74 ? 10.217 -43.727 -11.079 1.00 42.79 71 TYR C O 1
ATOM 1741 N N . LYS B 1 75 ? 11.521 -44.884 -9.668 1.00 43.00 72 LYS C N 1
ATOM 1742 C CA . LYS B 1 75 ? 11.605 -43.758 -8.762 1.00 41.32 72 LYS C CA 1
ATOM 1743 C C . LYS B 1 75 ? 12.921 -43.807 -8.010 1.00 42.80 72 LYS C C 1
ATOM 1744 O O . LYS B 1 75 ? 13.548 -44.861 -7.886 1.00 47.45 72 LYS C O 1
ATOM 1750 N N . VAL B 1 76 ? 13.346 -42.638 -7.539 1.00 37.26 73 VAL C N 1
ATOM 1751 C CA . VAL B 1 76 ? 14.420 -42.532 -6.563 1.00 39.10 73 VAL C CA 1
ATOM 1752 C C . VAL B 1 76 ? 13.876 -41.837 -5.326 1.00 36.44 73 VAL C C 1
ATOM 1753 O O . VAL B 1 76 ? 13.034 -40.936 -5.422 1.00 34.07 73 VAL C O 1
ATOM 1757 N N . GLU B 1 77 ? 14.344 -42.269 -4.166 1.00 36.93 74 GLU C N 1
ATOM 1758 C CA . GLU B 1 77 ? 14.031 -41.614 -2.900 1.00 40.55 74 GLU C CA 1
ATOM 1759 C C . GLU B 1 77 ? 15.314 -41.122 -2.257 1.00 39.09 74 GLU C C 1
ATOM 1760 O O . GLU B 1 77 ? 16.259 -41.898 -2.078 1.00 37.69 74 GLU C O 1
ATOM 1766 N N . GLU B 1 78 ? 15.342 -39.848 -1.889 1.00 35.03 75 GLU C N 1
ATOM 1767 C CA . GLU B 1 78 ? 16.556 -39.331 -1.311 1.00 34.27 75 GLU C CA 1
ATOM 1768 C C . GLU B 1 78 ? 16.237 -38.271 -0.283 1.00 33.42 75 GLU C C 1
ATOM 1769 O O . GLU B 1 78 ? 15.080 -37.886 -0.086 1.00 30.49 75 GLU C O 1
ATOM 1775 N N . SER B 1 79 ? 17.295 -37.829 0.393 1.00 32.47 76 SER C N 1
ATOM 1776 C CA . SER B 1 79 ? 17.248 -36.677 1.270 1.00 31.09 76 SER C CA 1
ATOM 1777 C C . SER B 1 79 ? 18.344 -35.713 0.845 1.00 27.44 76 SER C C 1
ATOM 1778 O O . SER B 1 79 ? 19.410 -36.146 0.402 1.00 32.23 76 SER C O 1
ATOM 1781 N N . GLY B 1 80 ? 18.092 -34.416 0.993 1.00 28.68 77 GLY C N 1
ATOM 1782 C CA . GLY B 1 80 ? 18.985 -33.407 0.444 1.00 29.84 77 GLY C CA 1
ATOM 1783 C C . GLY B 1 80 ? 18.584 -32.028 0.927 1.00 23.91 77 GLY C C 1
ATOM 1784 O O . GLY B 1 80 ? 17.649 -31.869 1.714 1.00 27.27 77 GLY C O 1
ATOM 1785 N N . TRP B 1 81 ? 19.308 -31.030 0.446 1.00 21.42 78 TRP C N 1
ATOM 1786 C CA . TRP B 1 81 ? 19.197 -29.667 0.956 1.00 25.72 78 TRP C CA 1
ATOM 1787 C C . TRP B 1 81 ? 18.977 -28.632 -0.133 1.00 27.12 78 TRP C C 1
ATOM 1788 O O . TRP B 1 81 ? 18.820 -27.450 0.186 1.00 28.93 78 TRP C O 1
ATOM 1799 N N . ALA B 1 82 ? 18.978 -29.028 -1.400 1.00 25.48 79 ALA C N 1
ATOM 1800 C CA . ALA B 1 82 ? 18.989 -28.068 -2.488 1.00 25.39 79 ALA C CA 1
ATOM 1801 C C . ALA B 1 82 ? 18.526 -28.762 -3.751 1.00 29.75 79 ALA C C 1
ATOM 1802 O O . ALA B 1 82 ? 18.808 -29.947 -3.948 1.00 29.62 79 ALA C O 1
ATOM 1804 N N . GLY B 1 83 ? 17.854 -28.015 -4.613 1.00 28.90 80 GLY C N 1
ATOM 1805 C CA . GLY B 1 83 ? 17.408 -28.568 -5.870 1.00 26.88 80 GLY C CA 1
ATOM 1806 C C . GLY B 1 83 ? 18.408 -28.409 -7.003 1.00 29.15 80 GLY C C 1
ATOM 1807 O O . GLY B 1 83 ? 19.383 -27.659 -6.941 1.00 31.68 80 GLY C O 1
ATOM 1808 N N . PHE B 1 84 ? 18.143 -29.139 -8.081 1.00 27.32 81 PHE C N 1
ATOM 1809 C CA . PHE B 1 84 ? 19.111 -29.252 -9.163 1.00 30.06 81 PHE C CA 1
ATOM 1810 C C . PHE B 1 84 ? 18.401 -29.839 -10.368 1.00 28.08 81 PHE C C 1
ATOM 1811 O O . PHE B 1 84 ? 17.330 -30.450 -10.239 1.00 25.42 81 PHE C O 1
ATOM 1819 N N . ILE B 1 85 ? 19.014 -29.661 -11.538 1.00 28.10 82 ILE C N 1
ATOM 1820 C CA . ILE B 1 85 ? 18.578 -30.398 -12.720 1.00 26.11 82 ILE C CA 1
ATOM 1821 C C . ILE B 1 85 ? 19.017 -31.852 -12.606 1.00 23.50 82 ILE C C 1
ATOM 1822 O O . ILE B 1 85 ? 20.181 -32.142 -12.303 1.00 25.68 82 ILE C O 1
ATOM 1827 N N . LEU B 1 86 ? 18.072 -32.768 -12.799 1.00 22.09 83 LEU C N 1
ATOM 1828 C CA . LEU B 1 86 ? 18.280 -34.216 -12.723 1.00 27.28 83 LEU C CA 1
ATOM 1829 C C . LEU B 1 86 ? 17.958 -34.805 -14.094 1.00 28.79 83 LEU C C 1
ATOM 1830 O O . LEU B 1 86 ? 16.780 -34.890 -14.490 1.00 28.39 83 LEU C O 1
ATOM 1835 N N . PRO B 1 87 ? 18.959 -35.142 -14.895 1.00 31.25 84 PRO C N 1
ATOM 1836 C CA . PRO B 1 87 ? 18.671 -35.775 -16.197 1.00 32.37 84 PRO C CA 1
ATOM 1837 C C . PRO B 1 87 ? 18.087 -37.167 -16.001 1.00 31.02 84 PRO C C 1
ATOM 1838 O O . PRO B 1 87 ? 18.642 -38.002 -15.287 1.00 31.81 84 PRO C O 1
ATOM 1842 N N . ILE B 1 88 ? 16.942 -37.403 -16.615 1.00 32.74 85 ILE C N 1
ATOM 1843 C CA . ILE B 1 88 ? 16.288 -38.698 -16.597 1.00 32.42 85 ILE C CA 1
ATOM 1844 C C . ILE B 1 88 ? 16.371 -39.287 -17.991 1.00 36.06 85 ILE C C 1
ATOM 1845 O O . ILE B 1 88 ? 16.041 -38.612 -18.979 1.00 39.14 85 ILE C O 1
ATOM 1850 N N . GLU B 1 89 ? 16.844 -40.524 -18.075 1.00 40.71 86 GLU C N 1
ATOM 1851 C CA . GLU B 1 89 ? 16.972 -41.242 -19.337 1.00 38.84 86 GLU C CA 1
ATOM 1852 C C . GLU B 1 89 ? 16.004 -42.408 -19.333 1.00 39.16 86 GLU C C 1
ATOM 1853 O O . GLU B 1 89 ? 16.020 -43.234 -18.409 1.00 37.32 86 GLU C O 1
ATOM 1859 N N . VAL B 1 90 ? 15.155 -42.466 -20.351 1.00 37.85 87 VAL C N 1
ATOM 1860 C CA . VAL B 1 90 ? 14.258 -43.598 -20.538 1.00 42.73 87 VAL C CA 1
ATOM 1861 C C . VAL B 1 90 ? 14.758 -44.424 -21.710 1.00 45.04 87 VAL C C 1
ATOM 1862 O O . VAL B 1 90 ? 14.873 -43.921 -22.836 1.00 44.77 87 VAL C O 1
ATOM 1866 N N . TYR B 1 91 ? 15.067 -45.686 -21.435 1.00 49.86 88 TYR C N 1
ATOM 1867 C CA . TYR B 1 91 ? 15.520 -46.641 -22.433 1.00 49.87 88 TYR C CA 1
ATOM 1868 C C . TYR B 1 91 ? 14.350 -47.487 -22.875 1.00 48.09 88 TYR C C 1
ATOM 1869 O O . TYR B 1 91 ? 13.656 -48.076 -22.042 1.00 44.51 88 TYR C O 1
ATOM 1878 N N . PHE B 1 92 ? 14.150 -47.572 -24.176 1.00 50.57 89 PHE C N 1
ATOM 1879 C CA . PHE B 1 92 ? 13.062 -48.391 -24.679 1.00 53.13 89 PHE C CA 1
ATOM 1880 C C . PHE B 1 92 ? 13.561 -49.780 -25.037 1.00 50.71 89 PHE C C 1
ATOM 1881 O O . PHE B 1 92 ? 14.747 -49.990 -25.306 1.00 49.34 89 PHE C O 1
ATOM 1889 N N . LYS B 1 93 ? 12.637 -50.736 -25.018 1.00 52.83 90 LYS C N 1
ATOM 1890 C CA . LYS B 1 93 ? 12.890 -52.100 -25.502 1.00 55.91 90 LYS C CA 1
ATOM 1891 C C . LYS B 1 93 ? 12.818 -52.181 -27.031 1.00 57.55 90 LYS C C 1
ATOM 1892 O O . LYS B 1 93 ? 11.820 -52.586 -27.622 1.00 58.07 90 LYS C O 1
ATOM 1898 N N . ASN B 1 94 ? 13.911 -51.820 -27.693 1.00 55.08 91 ASN C N 1
ATOM 1899 C CA . ASN B 1 94 ? 13.934 -51.834 -29.148 1.00 64.82 91 ASN C CA 1
ATOM 1900 C C . ASN B 1 94 ? 15.382 -51.716 -29.596 1.00 74.78 91 ASN C C 1
ATOM 1901 O O . ASN B 1 94 ? 16.250 -51.288 -28.829 1.00 73.34 91 ASN C O 1
ATOM 1906 N N . LYS B 1 95 ? 15.640 -52.120 -30.841 1.00 75.83 92 LYS C N 1
ATOM 1907 C CA . LYS B 1 95 ? 17.002 -52.199 -31.340 1.00 78.53 92 LYS C CA 1
ATOM 1908 C C . LYS B 1 95 ? 17.249 -51.190 -32.442 1.00 79.14 92 LYS C C 1
ATOM 1909 O O . LYS B 1 95 ? 18.358 -51.123 -32.979 1.00 79.59 92 LYS C O 1
ATOM 1915 N N . GLU B 1 96 ? 16.252 -50.388 -32.772 1.00 95.00 93 GLU C N 1
ATOM 1916 C CA . GLU B 1 96 ? 16.414 -49.291 -33.706 1.00 95.99 93 GLU C CA 1
ATOM 1917 C C . GLU B 1 96 ? 16.251 -47.964 -32.974 1.00 93.71 93 GLU C C 1
ATOM 1918 O O . GLU B 1 96 ? 15.687 -47.894 -31.876 1.00 93.64 93 GLU C O 1
ATOM 1924 N N . GLU B 1 97 ? 16.773 -46.906 -33.586 1.00 81.58 94 GLU C N 1
ATOM 1925 C CA . GLU B 1 97 ? 16.668 -45.581 -32.996 1.00 78.30 94 GLU C CA 1
ATOM 1926 C C . GLU B 1 97 ? 15.229 -45.106 -33.062 1.00 78.51 94 GLU C C 1
ATOM 1927 O O . GLU B 1 97 ? 14.502 -45.441 -33.997 1.00 81.18 94 GLU C O 1
ATOM 1933 N N . PRO B 1 98 ? 14.798 -44.346 -32.047 1.00 74.83 95 PRO C N 1
ATOM 1934 C CA . PRO B 1 98 ? 15.564 -43.983 -30.844 1.00 68.83 95 PRO C CA 1
ATOM 1935 C C . PRO B 1 98 ? 15.556 -45.041 -29.712 1.00 64.86 95 PRO C C 1
ATOM 1936 O O . PRO B 1 98 ? 14.515 -45.608 -29.359 1.00 58.33 95 PRO C O 1
ATOM 1940 N N . ARG B 1 99 ? 16.737 -4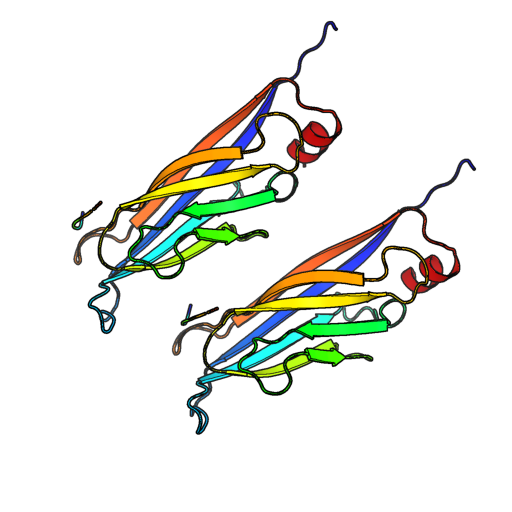5.285 -29.135 1.00 65.53 96 ARG C N 1
ATOM 1941 C CA . ARG B 1 99 ? 16.862 -46.264 -28.060 1.00 59.69 96 ARG C CA 1
ATOM 1942 C C . ARG B 1 99 ? 16.421 -45.690 -26.724 1.00 54.87 96 ARG C C 1
ATOM 1943 O O . ARG B 1 99 ? 15.904 -46.416 -25.861 1.00 52.42 96 ARG C O 1
ATOM 1951 N N . LYS B 1 100 ? 16.601 -44.391 -26.548 1.00 54.78 97 LYS C N 1
ATOM 1952 C CA . LYS B 1 100 ? 16.330 -43.736 -25.286 1.00 48.95 97 LYS C CA 1
ATOM 1953 C C . LYS B 1 100 ? 15.874 -42.327 -25.587 1.00 46.39 97 LYS C C 1
ATOM 1954 O O . LYS B 1 100 ? 16.100 -41.805 -26.676 1.00 51.05 97 LYS C O 1
ATOM 1960 N N . VAL B 1 101 ? 15.251 -41.707 -24.608 1.00 45.55 98 VAL C N 1
ATOM 1961 C CA . VAL B 1 101 ? 15.004 -40.277 -24.662 1.00 41.75 98 VAL C CA 1
ATOM 1962 C C . VAL B 1 101 ? 15.394 -39.704 -23.311 1.00 42.96 98 VAL C C 1
ATOM 1963 O O . VAL B 1 101 ? 15.272 -40.365 -22.275 1.00 37.47 98 VAL C O 1
ATOM 1967 N N . ARG B 1 102 ? 15.892 -38.474 -23.335 1.00 43.25 99 ARG C N 1
ATOM 1968 C CA . ARG B 1 102 ? 16.455 -37.821 -22.167 1.00 42.20 99 ARG C CA 1
ATOM 1969 C C . ARG B 1 102 ? 15.651 -36.570 -21.876 1.00 40.62 99 ARG C C 1
ATOM 1970 O O . ARG B 1 102 ? 15.315 -35.824 -22.801 1.00 39.86 99 ARG C O 1
ATOM 1978 N N . PHE B 1 103 ? 15.318 -36.371 -20.604 1.00 32.18 100 PHE C N 1
ATOM 1979 C CA . PHE B 1 103 ? 14.635 -35.182 -20.113 1.00 34.09 100 PHE C CA 1
ATOM 1980 C C . PHE B 1 103 ? 15.476 -34.558 -19.007 1.00 36.15 100 PHE C C 1
ATOM 1981 O O . PHE B 1 103 ? 15.949 -35.272 -18.121 1.00 33.88 100 PHE C O 1
ATOM 1989 N N . ASP B 1 104 ? 15.638 -33.235 -19.025 1.00 30.44 101 ASP C N 1
ATOM 1990 C CA . ASP B 1 104 ? 16.281 -32.545 -17.914 1.00 29.22 101 ASP C CA 1
ATOM 1991 C C . ASP B 1 104 ? 15.177 -32.175 -16.945 1.00 31.26 101 ASP C C 1
ATOM 1992 O O . ASP B 1 104 ? 14.370 -31.282 -17.231 1.00 31.06 101 ASP C O 1
ATOM 1997 N N . TYR B 1 105 ? 15.092 -32.905 -15.834 1.00 27.02 102 TYR C N 1
ATOM 1998 C CA . TYR B 1 105 ? 14.006 -32.713 -14.885 1.00 25.78 102 TYR C CA 1
ATOM 1999 C C . TYR B 1 105 ? 14.431 -31.712 -13.810 1.00 23.74 102 TYR C C 1
ATOM 2000 O O . TYR B 1 105 ? 15.510 -31.830 -13.238 1.00 21.65 102 TYR C O 1
ATOM 2009 N N . ASP B 1 106 ? 13.611 -30.701 -13.550 1.00 25.92 103 ASP C N 1
ATOM 2010 C CA . ASP B 1 106 ? 13.988 -29.699 -12.550 1.00 26.83 103 ASP C CA 1
ATOM 2011 C C . ASP B 1 106 ? 13.520 -30.221 -11.199 1.00 24.80 103 ASP C C 1
ATOM 2012 O O . ASP B 1 106 ? 12.336 -30.151 -10.866 1.00 25.87 103 ASP C O 1
ATOM 2017 N N . LEU B 1 107 ? 14.447 -30.751 -10.407 1.00 24.37 104 LEU C N 1
ATOM 2018 C CA . LEU B 1 107 ? 14.075 -31.240 -9.080 1.00 25.78 104 LEU C CA 1
ATOM 2019 C C . LEU B 1 107 ? 14.243 -30.079 -8.131 1.00 23.82 104 LEU C C 1
ATOM 2020 O O . LEU B 1 107 ? 15.320 -29.841 -7.582 1.00 24.19 104 LEU C O 1
ATOM 2025 N N . PHE B 1 108 ? 13.187 -29.311 -7.964 1.00 25.12 105 PHE C N 1
ATOM 2026 C CA . PHE B 1 108 ? 13.275 -28.141 -7.113 1.00 26.59 105 PHE C CA 1
ATOM 2027 C C . PHE B 1 108 ? 12.682 -28.426 -5.742 1.00 24.62 105 PHE C C 1
ATOM 2028 O O . PHE B 1 108 ? 11.757 -29.229 -5.610 1.00 25.68 105 PHE C O 1
ATOM 2036 N N . LEU B 1 109 ? 13.188 -27.718 -4.728 1.00 24.63 106 LEU C N 1
ATOM 2037 C CA . LEU B 1 109 ? 12.722 -27.844 -3.351 1.00 29.37 106 LEU C CA 1
ATOM 2038 C C . LEU B 1 109 ? 12.124 -26.527 -2.877 1.00 28.59 106 LEU C C 1
ATOM 2039 O O . LEU B 1 109 ? 12.584 -25.447 -3.264 1.00 31.77 106 LEU C O 1
ATOM 2044 N N . HIS B 1 110 ? 11.121 -26.618 -2.005 1.00 28.20 107 HIS C N 1
ATOM 2045 C CA . HIS B 1 110 ? 10.448 -25.456 -1.437 1.00 30.35 107 HIS C CA 1
ATOM 2046 C C . HIS B 1 110 ? 10.806 -25.255 0.034 1.00 31.44 107 HIS C C 1
ATOM 2047 O O . HIS B 1 110 ? 11.186 -26.182 0.752 1.00 30.86 107 HIS C O 1
ATOM 2054 N N . LEU B 1 111 ? 10.680 -24.013 0.480 1.00 39.18 108 LEU C N 1
ATOM 2055 C CA . LEU B 1 111 ? 11.138 -23.630 1.807 1.00 35.61 108 LEU C CA 1
ATOM 2056 C C . LEU B 1 111 ? 10.288 -24.254 2.910 1.00 36.51 108 LEU C C 1
ATOM 2057 O O . LEU B 1 111 ? 9.111 -24.599 2.726 1.00 36.54 108 LEU C O 1
ATOM 2062 N N . GLU B 1 112 ? 10.914 -24.361 4.085 1.00 39.24 109 GLU C N 1
ATOM 2063 C CA . GLU B 1 112 ? 10.201 -24.624 5.325 1.00 37.23 109 GLU C CA 1
ATOM 2064 C C . GLU B 1 112 ? 9.047 -23.655 5.534 1.00 37.83 109 GLU C C 1
ATOM 2065 O O . GLU B 1 112 ? 9.187 -22.443 5.362 1.00 38.82 109 GLU C O 1
ATOM 2071 N N . GLY B 1 113 ? 7.910 -24.189 5.948 1.00 34.04 110 GLY C N 1
ATOM 2072 C CA . GLY B 1 113 ? 6.774 -23.342 6.215 1.00 38.27 110 GLY C CA 1
ATOM 2073 C C . GLY B 1 113 ? 5.945 -23.035 5.000 1.00 40.57 110 GLY C C 1
ATOM 2074 O O . GLY B 1 113 ? 4.943 -22.316 5.105 1.00 40.26 110 GLY C O 1
ATOM 2075 N N . HIS B 1 114 ? 6.331 -23.555 3.853 1.00 46.29 111 HIS C N 1
ATOM 2076 C CA . HIS B 1 114 ? 5.538 -23.552 2.649 1.00 35.12 111 HIS C CA 1
ATOM 2077 C C . HIS B 1 114 ? 5.027 -24.948 2.371 1.00 34.43 111 HIS C C 1
ATOM 2078 O O . HIS B 1 114 ? 5.531 -25.927 2.930 1.00 33.96 111 HIS C O 1
ATOM 2085 N N . PRO B 1 115 ? 4.016 -25.083 1.507 1.00 32.89 112 PRO C N 1
ATOM 2086 C CA . PRO B 1 115 ? 3.530 -26.416 1.172 1.00 29.93 112 PRO C CA 1
ATOM 2087 C C . PRO B 1 115 ? 4.653 -27.258 0.603 1.00 29.66 112 PRO C C 1
ATOM 2088 O O . PRO B 1 115 ? 5.643 -26.730 0.056 1.00 31.44 112 PRO C O 1
ATOM 2092 N N . PRO B 1 116 ? 4.564 -28.566 0.741 1.00 32.08 113 PRO C N 1
ATOM 2093 C CA . PRO B 1 116 ? 5.500 -29.447 0.047 1.00 30.25 113 PRO C CA 1
ATOM 2094 C C . PRO B 1 116 ? 5.296 -29.327 -1.443 1.00 30.66 113 PRO C C 1
ATOM 2095 O O . PRO B 1 116 ? 4.250 -28.888 -1.923 1.00 30.85 113 PRO C O 1
ATOM 2099 N N . VAL B 1 117 ? 6.304 -29.747 -2.181 1.00 32.45 114 VAL C N 1
ATOM 2100 C CA . VAL B 1 117 ? 6.183 -29.840 -3.626 1.00 30.71 114 VAL C CA 1
ATOM 2101 C C . VAL B 1 117 ? 5.513 -31.161 -3.986 1.00 32.09 114 VAL C C 1
ATOM 2102 O O . VAL B 1 117 ? 5.895 -32.228 -3.479 1.00 30.88 114 VAL C O 1
ATOM 2106 N N . ASN B 1 118 ? 4.493 -31.094 -4.850 1.00 30.42 115 ASN C N 1
ATOM 2107 C CA . ASN B 1 118 ? 3.880 -32.291 -5.452 1.00 36.54 115 ASN C CA 1
ATOM 2108 C C . ASN B 1 118 ? 3.681 -31.964 -6.927 1.00 35.27 115 ASN C C 1
ATOM 2109 O O . ASN B 1 118 ? 2.573 -31.589 -7.324 1.00 35.49 115 ASN C O 1
ATOM 2114 N N . HIS B 1 119 ? 4.750 -32.103 -7.721 1.00 31.76 116 HIS C N 1
ATOM 2115 C CA . HIS B 1 119 ? 4.815 -31.587 -9.088 1.00 31.73 116 HIS C CA 1
ATOM 2116 C C . HIS B 1 119 ? 4.676 -32.693 -10.121 1.00 31.12 116 HIS C C 1
ATOM 2117 O O . HIS B 1 119 ? 5.335 -33.736 -10.031 1.00 30.41 116 HIS C O 1
ATOM 2124 N N . LEU B 1 120 ? 3.853 -32.433 -11.127 1.00 35.09 117 LEU C N 1
ATOM 2125 C CA . LEU B 1 120 ? 3.633 -33.357 -12.231 1.00 36.57 117 LEU C CA 1
ATOM 2126 C C . LEU B 1 120 ? 3.998 -32.670 -13.533 1.00 35.08 117 LEU C C 1
ATOM 2127 O O . LEU B 1 120 ? 3.725 -31.482 -13.714 1.00 36.22 117 LEU C O 1
ATOM 2132 N N . ARG B 1 121 ? 4.611 -33.421 -14.439 1.00 31.50 118 ARG C N 1
ATOM 2133 C CA . ARG B 1 121 ? 5.012 -32.916 -15.739 1.00 33.28 118 ARG C CA 1
ATOM 2134 C C . ARG B 1 121 ? 4.702 -33.967 -16.799 1.00 39.42 118 ARG C C 1
ATOM 2135 O O . ARG B 1 121 ? 5.235 -35.080 -16.738 1.00 40.23 118 ARG C O 1
ATOM 2143 N N . CYS B 1 122 ? 3.878 -33.626 -17.790 1.00 39.61 119 CYS C N 1
ATOM 2144 C CA . CYS B 1 122 ? 3.481 -34.603 -18.800 1.00 37.81 119 CYS C CA 1
ATOM 2145 C C . CYS B 1 122 ? 4.382 -34.534 -20.028 1.00 35.19 119 CYS C C 1
ATOM 2146 O O . CYS B 1 122 ? 4.667 -33.455 -20.551 1.00 32.55 119 CYS C O 1
ATOM 2149 N N . GLU B 1 123 ? 4.886 -35.688 -20.439 1.00 37.53 120 GLU C N 1
ATOM 2150 C CA . GLU B 1 123 ? 5.697 -35.806 -21.640 1.00 44.34 120 GLU C CA 1
ATOM 2151 C C . GLU B 1 123 ? 5.018 -36.775 -22.588 1.00 40.79 120 GLU C C 1
ATOM 2152 O O . GLU B 1 123 ? 4.435 -37.780 -22.166 1.00 40.02 120 GLU C O 1
ATOM 2158 N N . LYS B 1 124 ? 5.042 -36.426 -23.868 1.00 44.36 121 LYS C N 1
ATOM 2159 C CA . LYS B 1 124 ? 4.416 -37.230 -24.902 1.00 46.23 121 LYS C CA 1
ATOM 2160 C C . LYS B 1 124 ? 5.498 -37.717 -25.839 1.00 45.11 121 LYS C C 1
ATOM 2161 O O . LYS B 1 124 ? 6.302 -36.930 -26.338 1.00 45.78 121 LYS C O 1
ATOM 2167 N N . LEU B 1 125 ? 5.523 -39.021 -26.073 1.00 41.30 122 LEU C N 1
ATOM 2168 C CA . LEU B 1 125 ? 6.541 -39.596 -26.944 1.00 46.30 122 LEU C CA 1
ATOM 2169 C C . LEU B 1 125 ? 5.895 -40.080 -28.240 1.00 47.54 122 LEU C C 1
ATOM 2170 O O . LEU B 1 125 ? 4.842 -40.727 -28.217 1.00 46.32 122 LEU C O 1
ATOM 2175 N N . THR B 1 126 ? 6.520 -39.785 -29.374 1.00 44.62 123 THR C N 1
ATOM 2176 C CA . THR B 1 126 ? 5.941 -40.160 -30.657 1.00 43.65 123 THR C CA 1
ATOM 2177 C C . THR B 1 126 ? 6.937 -41.023 -31.407 1.00 44.52 123 THR C C 1
ATOM 2178 O O . THR B 1 126 ? 8.060 -40.596 -31.671 1.00 48.88 123 THR C O 1
ATOM 2182 N N . PHE B 1 127 ? 6.532 -42.230 -31.741 1.00 45.35 124 PHE C N 1
ATOM 2183 C CA . PHE B 1 127 ? 7.336 -43.135 -32.545 1.00 47.90 124 PHE C CA 1
ATOM 2184 C C . PHE B 1 127 ? 6.636 -43.255 -33.889 1.00 51.38 124 PHE C C 1
ATOM 2185 O O . PHE B 1 127 ? 5.520 -43.787 -33.967 1.00 48.84 124 PHE C O 1
ATOM 2193 N N . ASN B 1 128 ? 7.273 -42.707 -34.925 1.00 50.49 125 ASN C N 1
ATOM 2194 C CA . ASN B 1 128 ? 6.805 -42.837 -36.296 1.00 50.11 125 ASN C CA 1
ATOM 2195 C C . ASN B 1 128 ? 7.366 -44.108 -36.902 1.00 53.59 125 ASN C C 1
ATOM 2196 O O . ASN B 1 128 ? 8.577 -44.346 -36.842 1.00 50.38 125 ASN C O 1
ATOM 2201 N N . ASN B 1 129 ? 6.486 -44.923 -37.471 1.00 51.84 126 ASN C N 1
ATOM 2202 C CA . ASN B 1 129 ? 6.882 -46.107 -38.220 1.00 53.00 126 ASN C CA 1
ATOM 2203 C C . ASN B 1 129 ? 7.846 -47.004 -37.440 1.00 56.70 126 ASN C C 1
ATOM 2204 O O . ASN B 1 129 ? 8.972 -47.247 -37.885 1.00 63.13 126 ASN C O 1
ATOM 2209 N N . PRO B 1 130 ? 7.449 -47.488 -36.273 1.00 56.06 127 PRO C N 1
ATOM 2210 C CA . PRO B 1 130 ? 8.291 -48.456 -35.586 1.00 56.76 127 PRO C CA 1
ATOM 2211 C C . PRO B 1 130 ? 8.108 -49.827 -36.201 1.00 59.58 127 PRO C C 1
ATOM 2212 O O . PRO B 1 130 ? 7.128 -50.102 -36.892 1.00 62.00 127 PRO C O 1
ATOM 2216 N N . THR B 1 131 ? 9.087 -50.688 -35.921 1.00 69.46 128 THR C N 1
ATOM 2217 C CA . THR B 1 131 ? 9.011 -52.121 -36.169 1.00 65.92 128 THR C CA 1
ATOM 2218 C C . THR B 1 131 ? 7.780 -52.715 -35.502 1.00 68.31 128 THR C C 1
ATOM 2219 O O . THR B 1 131 ? 7.183 -52.098 -34.615 1.00 63.19 128 THR C O 1
ATOM 2223 N N . GLU B 1 132 ? 7.399 -53.923 -35.920 1.00 73.54 129 GLU C N 1
ATOM 2224 C CA . GLU B 1 132 ? 6.186 -54.519 -35.385 1.00 74.39 129 GLU C CA 1
ATOM 2225 C C . GLU B 1 132 ? 6.409 -55.029 -33.977 1.00 70.65 129 GLU C C 1
ATOM 2226 O O . GLU B 1 132 ? 5.485 -54.994 -33.158 1.00 65.41 129 GLU C O 1
ATOM 2232 N N . ASP B 1 133 ? 7.629 -55.485 -33.682 1.00 85.10 130 ASP C N 1
ATOM 2233 C CA . ASP B 1 133 ? 8.029 -55.854 -32.330 1.00 82.19 130 ASP C CA 1
ATOM 2234 C C . ASP B 1 133 ? 7.745 -54.670 -31.418 1.00 76.14 130 ASP C C 1
ATOM 2235 O O . ASP B 1 133 ? 6.867 -54.722 -30.543 1.00 74.86 130 ASP C O 1
ATOM 2240 N N . PHE B 1 134 ? 8.458 -53.574 -31.670 1.00 68.54 131 PHE C N 1
ATOM 2241 C CA . PHE B 1 134 ? 8.337 -52.426 -30.790 1.00 67.71 131 PHE C CA 1
ATOM 2242 C C . PHE B 1 134 ? 6.935 -51.850 -30.808 1.00 63.60 131 PHE C C 1
ATOM 2243 O O . PHE B 1 134 ? 6.453 -51.392 -29.774 1.00 63.42 131 PHE C O 1
ATOM 2251 N N . ARG B 1 135 ? 6.263 -51.870 -31.958 1.00 61.20 132 ARG C N 1
ATOM 2252 C CA . ARG B 1 135 ? 4.916 -51.310 -32.015 1.00 61.09 132 ARG C CA 1
ATOM 2253 C C . ARG B 1 135 ? 3.930 -52.130 -31.191 1.00 60.16 132 ARG C C 1
ATOM 2254 O O . ARG B 1 135 ? 2.980 -51.573 -30.632 1.00 62.81 132 ARG C O 1
ATOM 2262 N N . ARG B 1 136 ? 4.110 -53.443 -31.108 1.00 62.63 133 ARG C N 1
ATOM 2263 C CA . ARG B 1 136 ? 3.165 -54.178 -30.279 1.00 66.10 133 ARG C CA 1
ATOM 2264 C C . ARG B 1 136 ? 3.491 -53.972 -28.813 1.00 65.24 133 ARG C C 1
ATOM 2265 O O . ARG B 1 136 ? 2.579 -53.853 -27.984 1.00 64.44 133 ARG C O 1
ATOM 2273 N N . LYS B 1 137 ? 4.787 -53.892 -28.481 1.00 67.33 134 LYS C N 1
ATOM 2274 C CA . LYS B 1 137 ? 5.151 -53.515 -27.119 1.00 62.05 134 LYS C CA 1
ATOM 2275 C C . LYS B 1 137 ? 4.518 -52.182 -26.747 1.00 56.78 134 LYS C C 1
ATOM 2276 O O . LYS B 1 137 ? 3.967 -52.027 -25.655 1.00 58.98 134 LYS C O 1
ATOM 2282 N N . LEU B 1 138 ? 4.526 -51.230 -27.668 1.00 54.25 135 LEU C N 1
ATOM 2283 C CA . LEU B 1 138 ? 3.966 -49.920 -27.381 1.00 53.18 135 LEU C CA 1
ATOM 2284 C C . LEU B 1 138 ? 2.458 -49.957 -27.174 1.00 56.76 135 LEU C C 1
ATOM 2285 O O . LEU B 1 138 ? 1.915 -49.050 -26.545 1.00 58.30 135 LEU C O 1
ATOM 2290 N N . LEU B 1 139 ? 1.754 -50.955 -27.705 1.00 59.69 136 LEU C N 1
ATOM 2291 C CA . LEU B 1 139 ? 0.301 -50.991 -27.581 1.00 59.68 136 LEU C CA 1
ATOM 2292 C C . LEU B 1 139 ? -0.158 -52.000 -26.538 1.00 62.01 136 LEU C C 1
ATOM 2293 O O . LEU B 1 139 ? -1.304 -52.468 -26.587 1.00 65.83 136 LEU C O 1
ATOM 2298 N N . LYS B 1 140 ? 0.726 -52.337 -25.600 1.00 68.62 137 LYS C N 1
ATOM 2299 C CA . LYS B 1 140 ? 0.423 -53.107 -24.389 1.00 68.64 137 LYS C CA 1
ATOM 2300 C C . LYS B 1 140 ? 0.090 -54.530 -24.775 1.00 66.72 137 LYS C C 1
ATOM 2301 O O . LYS B 1 140 ? 0.999 -55.323 -24.997 1.00 71.68 137 LYS C O 1
ATOM 2307 N N . GLN C 2 1 ? 11.250 3.546 -6.407 1.00 43.99 5 GLN B N 1
ATOM 2308 C CA . GLN C 2 1 ? 11.873 2.234 -6.519 1.00 41.24 5 GLN B CA 1
ATOM 2309 C C . GLN C 2 1 ? 13.289 2.214 -5.939 1.00 43.61 5 GLN B C 1
ATOM 2310 O O . GLN C 2 1 ? 13.886 3.271 -5.711 1.00 48.30 5 GLN B O 1
ATOM 2316 N N . THR C 2 2 ? 13.826 1.014 -5.707 1.00 41.91 6 THR B N 1
ATOM 2317 C CA . THR C 2 2 ? 15.095 0.851 -5.008 1.00 39.07 6 THR B CA 1
ATOM 2318 C C . THR C 2 2 ? 16.262 1.379 -5.858 1.00 40.30 6 THR B C 1
ATOM 2319 O O . THR C 2 2 ? 16.082 1.966 -6.936 1.00 43.88 6 THR B O 1
ATOM 2323 N N . ALA C 2 3 ? 17.482 1.191 -5.339 1.00 39.78 7 ALA B N 1
ATOM 2324 C CA . ALA C 2 3 ? 18.693 1.460 -6.104 1.00 39.49 7 ALA B CA 1
ATOM 2325 C C . ALA C 2 3 ? 18.764 0.555 -7.327 1.00 43.94 7 ALA B C 1
ATOM 2326 O O . ALA C 2 3 ? 18.176 -0.535 -7.361 1.00 42.10 7 ALA B O 1
ATOM 2328 N N . ARG C 2 4 ? 19.553 0.981 -8.316 1.00 45.41 8 ARG B N 1
ATOM 2329 C CA . ARG C 2 4 ? 19.881 0.100 -9.446 1.00 42.94 8 ARG B CA 1
ATOM 2330 C C . ARG C 2 4 ? 21.388 -0.123 -9.595 1.00 46.51 8 ARG B C 1
ATOM 2331 O O . ARG C 2 4 ? 22.182 0.732 -9.206 1.00 54.27 8 ARG B O 1
ATOM 2353 N N . SER C 2 6 ? 24.568 -1.326 -12.179 1.00 70.37 10 SER B N 1
ATOM 2354 C CA . SER C 2 6 ? 24.941 -1.383 -13.589 1.00 73.88 10 SER B CA 1
ATOM 2355 C C . SER C 2 6 ? 26.045 -2.412 -13.806 1.00 73.89 10 SER B C 1
ATOM 2356 O O . SER C 2 6 ? 26.056 -3.116 -14.817 1.00 79.24 10 SER B O 1
ATOM 2359 N N . GLN D 2 1 ? 11.353 -20.967 -3.461 1.00 29.71 5 GLN D N 1
ATOM 2360 C CA . GLN D 2 1 ? 12.326 -22.019 -3.738 1.00 33.62 5 GLN D CA 1
ATOM 2361 C C . GLN D 2 1 ? 13.616 -21.920 -2.888 1.00 33.41 5 GLN D C 1
ATOM 2362 O O . GLN D 2 1 ? 14.059 -20.821 -2.574 1.00 38.70 5 GLN D O 1
ATOM 2368 N N . THR D 2 2 ? 14.211 -23.064 -2.511 1.00 30.79 6 THR D N 1
ATOM 2369 C CA . THR D 2 2 ? 15.461 -23.081 -1.750 1.00 29.93 6 THR D CA 1
ATOM 2370 C C . THR D 2 2 ? 16.677 -22.800 -2.633 1.00 30.89 6 THR D C 1
ATOM 2371 O O . THR D 2 2 ? 16.574 -22.386 -3.787 1.00 33.91 6 THR D O 1
ATOM 2375 N N . ALA D 2 3 ? 17.863 -23.019 -2.073 1.00 28.14 7 ALA D N 1
ATOM 2376 C CA . ALA D 2 3 ? 19.108 -22.948 -2.818 1.00 29.50 7 ALA D CA 1
ATOM 2377 C C . ALA D 2 3 ? 19.140 -24.030 -3.896 1.00 30.00 7 ALA D C 1
ATOM 2378 O O . ALA D 2 3 ? 18.423 -25.035 -3.823 1.00 30.75 7 ALA D O 1
ATOM 2380 N N . ARG D 2 4 ? 19.999 -23.835 -4.886 1.00 29.23 8 ARG D N 1
ATOM 2381 C CA . ARG D 2 4 ? 20.251 -24.851 -5.898 1.00 33.87 8 ARG D CA 1
ATOM 2382 C C . ARG D 2 4 ? 21.747 -25.088 -6.041 1.00 37.63 8 ARG D C 1
ATOM 2383 O O . ARG D 2 4 ? 22.528 -24.233 -5.653 1.00 41.11 8 ARG D O 1
ATOM 2405 N N . SER D 2 6 ? 25.127 -26.318 -8.639 1.00 52.54 10 SER D N 1
ATOM 2406 C CA . SER D 2 6 ? 25.717 -26.567 -9.962 1.00 53.30 10 SER D CA 1
ATOM 2407 C C . SER D 2 6 ? 24.715 -26.635 -11.126 1.00 56.18 10 SER D C 1
ATOM 2408 O O . SER D 2 6 ? 25.057 -27.013 -12.257 1.00 64.05 10 SER D O 1
#

Radius of gyration: 21.99 Å; Cα contacts (8 Å, |Δi|>4): 590; chains: 4; bounding box: 31×58×68 Å

Sequence (284 aa):
MASSCAVQVKLELGHRAQVRKKPTVEGFTHDWMVFVRGPEHSNIQHFVEKVVFHLHESFPRPKRVCKDPPYKVEESGWAGFILPIEVYFKNKEEPRKVRFDYDLFLHLEGHPPVNHLRCEKLTFNNPTEDFRRKLLKMASSCAVQVKLELGHRAQVRKKPTVEGFTHDWMVFVRGPEHSNIQHFVEKVVFHLHESFPRPKRVCKDDPPYKVEESGWAGFILPIEVYFKNKEEPRKVRFDYDLFLHLEGHPPVNHLRCEKLTFNNPTEDFRRKLLKQTARSQTARS

Secondary structure (DSSP, 8-state):
-----EEEEEEEEEEEEEE-SS--TT---EEEEEEEE-GGG--GGGTEEEEEEE--TTSSS-EEEESSSSEEEEEEESS-EEEEEEEEES-SSS-SEEEEEEEE--PPTTSPPEEEEEEEEEEEES--HHHHHHHT-/-----/-----EEEEEEEEEEEEEE-SS--TT---EEEEEEEE-GGG---TTTEEEEEEE--TTSSS-EEEESSSSEEEEEEESS-EEEEEEEEES-SSS--EEEEEEEE----TTSPPEEEEEEEEEEEES--H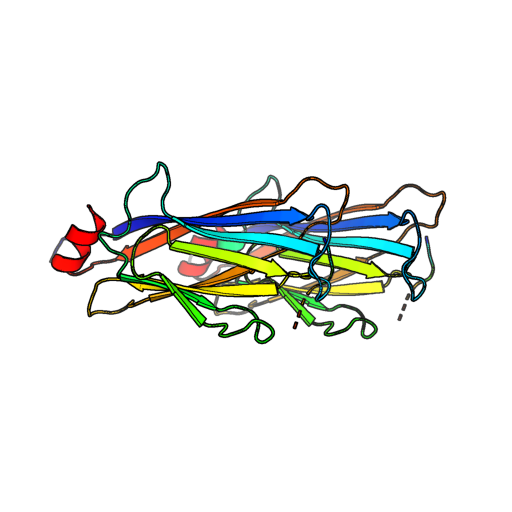HHHHHHT-/-----

Organism: Homo sapiens (NCBI:txid9606)

Solvent-accessible surface area: 17482 Å² total

B-factor: mean 46.45, std 15.49, range [20.85, 111.56]

GO terms:
  GO:0090090 negative regulation of canonical Wnt signaling pathway (P, IDA)
  GO:2000096 positive regulation of Wnt signaling pathway, planar cell polarity pathway (P, IGI)
  GO:0090090 negative regulation of canonical Wnt signaling pathway (P, IGI)
  GO:0003682 chromatin binding (F, IDA)
  GO:0045893 positive regulation of DNA-templated transcription (P, IDA)
  GO:0042393 histone binding (F, IDA)
  GO:0008023 transcription elongation factor complex (C, IDA)
  GO:2000035 regulation of stem cell division (P, IDA)
  GO:0060218 hematopoietic stem cell differentiation (P, IDA)
  GO:0140030 modification-dependent protein binding (F, IDA)
  GO:0140072 histone H3K9ac reader activity (F, IDA)
  GO:0005634 nucleus (C, EXP)
  GO:0005694 chromosome (C, EXP)
  GO:1902275 regulation of chromatin organization (P, IMP)
  GO:0005634 nucleus (C, TAS)
  GO:0005654 nucleoplasm (C, TAS)
  GO:0005515 protein binding (F, IPI)
  GO:0005654 nucleoplasm (C, IDA)
  GO:0140044 histone H3K18ac reader activity (F, IDA)
  GO:0140119 histone H3K27ac reader activity (F, IDA)

InterPro domains:
  IPR038704 YEATS superfamily [G3DSA:2.60.40.1970] (1-150)
  IPR040930 AF-9, ANC1 homology domain [PF17793] (503-563)
  IPR052790 YEATS domain-containing [PTHR47827] (1-567)
  IPR055129 YEATS domain [PF03366] (28-107)
  IPR055129 YEATS domain [PS51037] (1-138)

Foldseek 3Di:
DPDKDKFKFKKKKWKWKDFDPDADPVRFGIKMKIFMAGPPRDHCLLWWQKKWKQADPPDDPRGDIGRHPGGMDIDTGHAKDFIKMKTATPADDPPRIDIDGDTGGADDPVDDIDTDMDMDMDMDIHGDPSNVVSSVD/DPDKDKFKFKKKKWKWKDFDPDADPVRFGIKMKIFIAGPPNPHDLLWWQKKWKQADPPDPPRTDIDRDPRGMDIDTHHFWDFIKMKTATDDDDPPRIDIDGDTGGADDPPDDIDTDMDMDMDMDIRDDPSNVVSSVD/DDDDD/DDDDD

Nearest PDB structures (foldseek):
  6mim-assembly2_C  TM=1.007E+00  e=3.084E-26  Homo sapiens
  6ls6-assembly1_A  TM=1.001E+00  e=8.992E-25  Homo sapiens
  5j9s-assembly1_A  TM=9.905E-01  e=7.643E-22  Homo sapiens
  6hpy-assembly1_A  TM=9.855E-01  e=1.899E-21  Homo sapiens
  7e74-assembly2_B  TM=9.902E-01  e=8.969E-21  Homo sapiens